Protein AF-A0A1W2FIR8-F1 (afdb_monomer)

pLDDT: mean 79.09, std 22.34, range [25.59, 97.31]

Sequence (179 aa):
MDSLQLAHFVASAILAHPAGTVRPMLPSLRAATESLPGALAGPLTETMSYLDKAEGEPPCCLHLTCYAAAGQARFDRLSELSGLRVTDHLAVILECSAAGYTREAVNLLVAHREALDLLWGTLNDLGSHYAHTVEAVQESLSGGGLVHEAPAPRLARFERPDHRVPGLGSVLAGVLRGR

Mean predicted aligned error: 9.12 Å

Organism: Kibdelosporangium aridum (NCBI:txid2030)

Solvent-accessible surface area (backbone atoms only — not comparable to full-atom values): 10491 Å² total; per-residue (Å²): 130,56,64,68,28,48,51,27,38,50,42,14,49,62,66,69,34,50,26,82,70,36,49,86,45,43,70,61,50,52,62,57,38,72,76,35,60,65,78,44,27,50,31,44,51,53,29,51,62,47,41,75,77,42,79,53,62,78,96,62,87,59,38,40,59,81,64,35,90,69,70,65,66,63,37,52,52,52,15,68,76,66,76,44,93,46,55,60,37,52,33,50,41,24,42,42,16,41,74,69,44,36,71,64,32,48,54,54,50,61,76,38,42,71,18,51,54,48,49,30,49,53,29,50,77,69,71,38,54,60,25,31,36,47,47,22,54,54,49,65,54,51,80,58,82,70,91,79,85,87,78,83,89,78,91,74,87,79,78,84,75,92,79,83,81,86,73,86,64,70,65,65,62,56,69,78,66,71,125

Structure (mmCIF, N/CA/C/O backbone):
data_AF-A0A1W2FIR8-F1
#
_entry.id   AF-A0A1W2FIR8-F1
#
loop_
_atom_site.group_PDB
_atom_site.id
_atom_site.type_symbol
_atom_site.label_atom_id
_atom_site.label_alt_id
_atom_site.label_comp_id
_atom_site.label_asym_id
_atom_site.label_entity_id
_atom_site.label_seq_id
_atom_site.pdbx_PDB_ins_code
_atom_site.Cartn_x
_atom_site.Cartn_y
_atom_site.Cartn_z
_atom_site.occupancy
_atom_site.B_iso_or_equiv
_atom_site.auth_seq_id
_atom_site.auth_comp_id
_atom_site.auth_asym_id
_atom_site.auth_atom_id
_atom_site.pdbx_PDB_model_num
ATOM 1 N N . MET A 1 1 ? -9.723 3.600 -15.037 1.00 73.81 1 MET A N 1
ATOM 2 C CA . MET A 1 1 ? -8.937 2.906 -14.007 1.00 73.81 1 MET A CA 1
ATOM 3 C C . MET A 1 1 ? -9.600 1.565 -13.771 1.00 73.81 1 MET A C 1
ATOM 5 O O . MET A 1 1 ? -10.811 1.559 -13.574 1.00 73.81 1 MET A O 1
ATOM 9 N N . ASP A 1 2 ? -8.868 0.463 -13.907 1.00 88.75 2 ASP A N 1
ATOM 10 C CA . ASP A 1 2 ? -9.394 -0.873 -13.594 1.00 88.75 2 ASP A CA 1
ATOM 11 C C . ASP A 1 2 ? -9.449 -1.120 -12.070 1.00 88.75 2 ASP A C 1
ATOM 13 O O . ASP A 1 2 ? -8.992 -0.289 -11.279 1.00 88.75 2 ASP A O 1
ATOM 17 N N . SER A 1 3 ? -10.038 -2.242 -11.640 1.00 90.81 3 SER A N 1
ATOM 18 C CA . SER A 1 3 ? -10.194 -2.563 -10.213 1.00 90.81 3 SER A CA 1
ATOM 19 C C . SER A 1 3 ? -8.856 -2.711 -9.479 1.00 90.81 3 SER A C 1
ATOM 21 O O . SER A 1 3 ? -8.758 -2.332 -8.315 1.00 90.81 3 SER A O 1
ATOM 23 N N . LEU A 1 4 ? -7.816 -3.225 -10.140 1.00 92.56 4 LEU A N 1
ATOM 24 C CA . LEU A 1 4 ? -6.500 -3.413 -9.527 1.00 92.56 4 LEU A CA 1
ATOM 25 C C . LEU A 1 4 ? -5.799 -2.066 -9.318 1.00 92.56 4 LEU A C 1
ATOM 27 O O . LEU A 1 4 ? -5.312 -1.769 -8.229 1.00 92.56 4 LEU A O 1
ATOM 31 N N . GLN A 1 5 ? -5.806 -1.217 -10.345 1.00 93.38 5 GLN A N 1
ATOM 32 C CA . GLN A 1 5 ? -5.313 0.155 -10.281 1.00 93.38 5 GLN A CA 1
ATOM 33 C C . GLN A 1 5 ? -6.039 0.963 -9.205 1.00 93.38 5 GLN A C 1
ATOM 35 O O . GLN A 1 5 ? -5.398 1.705 -8.464 1.00 93.38 5 GLN A O 1
ATOM 40 N N . LEU A 1 6 ? -7.359 0.794 -9.089 1.00 93.81 6 LEU A N 1
ATOM 41 C CA . LEU A 1 6 ? -8.152 1.471 -8.071 1.00 93.81 6 LEU A CA 1
ATOM 42 C C . LEU A 1 6 ? -7.810 0.987 -6.654 1.00 93.81 6 LEU A C 1
ATOM 44 O O . LEU A 1 6 ? -7.661 1.812 -5.754 1.00 93.81 6 LEU A O 1
ATOM 48 N N . ALA A 1 7 ? -7.628 -0.319 -6.452 1.00 95.88 7 ALA A N 1
ATOM 49 C CA . ALA A 1 7 ? -7.183 -0.853 -5.166 1.00 95.88 7 ALA A CA 1
ATOM 50 C C . ALA A 1 7 ? -5.801 -0.298 -4.776 1.00 95.88 7 ALA A C 1
ATOM 52 O O . ALA A 1 7 ? -5.615 0.162 -3.650 1.00 95.88 7 ALA A O 1
ATOM 53 N N . HIS A 1 8 ? -4.853 -0.254 -5.719 1.00 96.62 8 HIS A N 1
ATOM 54 C CA . HIS A 1 8 ? -3.526 0.323 -5.486 1.00 96.62 8 HIS A CA 1
ATOM 5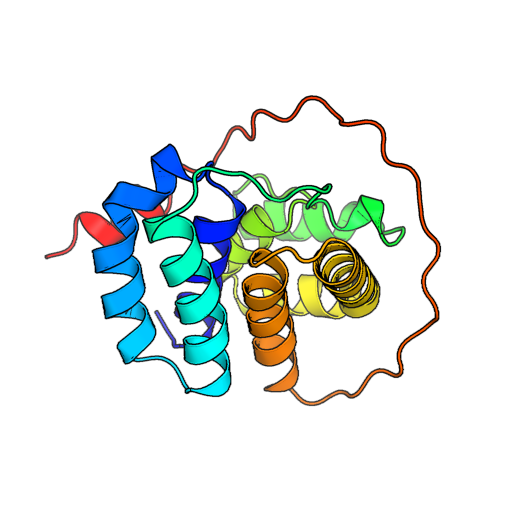5 C C . HIS A 1 8 ? -3.564 1.835 -5.243 1.00 96.62 8 HIS A C 1
ATOM 57 O O . HIS A 1 8 ? -2.814 2.328 -4.404 1.00 96.62 8 HIS A O 1
ATOM 63 N N . PHE A 1 9 ? -4.466 2.568 -5.899 1.00 95.38 9 PHE A N 1
ATOM 64 C CA . PHE A 1 9 ? -4.693 3.986 -5.619 1.00 95.38 9 PHE A CA 1
ATOM 65 C C . PHE A 1 9 ? -5.132 4.211 -4.167 1.00 95.38 9 PHE A C 1
ATOM 67 O O . PHE A 1 9 ? -4.530 5.016 -3.456 1.00 95.38 9 PHE A O 1
ATOM 74 N N . VAL A 1 10 ? -6.153 3.479 -3.709 1.00 95.44 10 VAL A N 1
ATOM 75 C CA . VAL A 1 10 ? -6.676 3.610 -2.340 1.00 95.44 10 VAL A CA 1
ATOM 76 C C . VAL A 1 10 ? -5.618 3.202 -1.313 1.00 95.44 10 VAL A C 1
ATOM 78 O O . VAL A 1 10 ? -5.381 3.938 -0.356 1.00 95.44 10 VAL A O 1
ATOM 81 N N . ALA A 1 11 ? -4.931 2.078 -1.535 1.00 96.69 11 ALA A N 1
ATOM 82 C CA . ALA A 1 11 ? -3.854 1.620 -0.661 1.00 96.69 11 ALA A CA 1
ATOM 83 C C . ALA A 1 11 ? -2.698 2.633 -0.588 1.00 96.69 11 ALA A C 1
ATOM 85 O O . ALA A 1 11 ? -2.207 2.930 0.500 1.00 96.69 11 ALA A O 1
ATOM 86 N N . SER A 1 12 ? -2.295 3.216 -1.723 1.00 95.19 12 SER A N 1
ATOM 87 C CA . SER A 1 12 ? -1.283 4.277 -1.761 1.00 95.19 12 SER A CA 1
ATOM 88 C C . SER A 1 12 ? -1.709 5.481 -0.919 1.00 95.19 12 SER A C 1
ATOM 90 O O . SER A 1 12 ? -0.946 5.912 -0.058 1.00 95.19 12 SER A O 1
ATOM 92 N N . ALA A 1 13 ? -2.945 5.965 -1.083 1.00 93.12 13 ALA A N 1
ATOM 93 C CA . ALA A 1 13 ? -3.459 7.104 -0.322 1.00 93.12 13 ALA A CA 1
ATOM 94 C C . ALA A 1 13 ? -3.473 6.847 1.197 1.00 93.12 13 ALA A C 1
ATOM 96 O O . ALA A 1 13 ? -3.127 7.735 1.973 1.00 93.12 13 ALA A O 1
ATOM 97 N N . ILE A 1 14 ? -3.828 5.634 1.626 1.00 93.50 14 ILE A N 1
ATOM 98 C CA . ILE A 1 14 ? -3.808 5.240 3.041 1.00 93.50 14 ILE A CA 1
ATOM 99 C C . ILE A 1 14 ? -2.375 5.211 3.598 1.00 93.50 14 ILE A C 1
ATOM 101 O O . ILE A 1 14 ? -2.141 5.670 4.714 1.00 93.50 14 ILE A O 1
ATOM 105 N N . LEU A 1 15 ? -1.419 4.667 2.840 1.00 92.56 15 LEU A N 1
ATOM 106 C CA . LEU A 1 15 ? -0.041 4.443 3.296 1.00 92.56 15 LEU A CA 1
ATOM 107 C C . LEU A 1 15 ? 0.863 5.677 3.182 1.00 92.56 15 LEU A C 1
ATOM 109 O O . LEU A 1 15 ? 1.864 5.772 3.887 1.00 92.56 15 LEU A O 1
ATOM 113 N N . ALA A 1 16 ? 0.560 6.591 2.263 1.00 85.00 16 ALA A N 1
ATOM 114 C CA . ALA A 1 16 ? 1.393 7.750 1.960 1.00 85.00 16 ALA A CA 1
ATOM 115 C C . ALA A 1 16 ? 1.177 8.942 2.894 1.00 85.00 16 ALA A C 1
ATOM 117 O O . ALA A 1 16 ? 2.014 9.847 2.953 1.00 85.00 16 ALA A O 1
ATOM 118 N N . HIS A 1 17 ? 0.024 8.992 3.554 1.00 68.56 17 HIS A N 1
ATOM 119 C CA . HIS A 1 17 ? -0.438 10.187 4.231 1.00 68.56 17 HIS A CA 1
ATOM 120 C C . HIS A 1 17 ? -0.573 9.951 5.736 1.00 68.56 17 HIS A C 1
ATOM 122 O O . HIS A 1 17 ? -1.180 8.957 6.143 1.00 68.56 17 HIS A O 1
ATOM 128 N N . PRO A 1 18 ? -0.105 10.895 6.575 1.00 65.38 18 PRO A N 1
ATOM 129 C CA . PRO A 1 18 ? -0.557 10.943 7.956 1.00 65.38 18 PRO A CA 1
ATOM 130 C C . PRO A 1 18 ? -2.083 10.982 7.997 1.00 65.38 18 PRO A C 1
ATOM 132 O O . PRO A 1 18 ? -2.704 11.619 7.136 1.00 65.38 18 PRO A O 1
ATOM 135 N N . ALA A 1 19 ? -2.685 10.358 9.014 1.00 61.62 19 ALA A N 1
ATOM 136 C CA . ALA A 1 19 ? -4.141 10.277 9.159 1.00 61.62 19 ALA A CA 1
ATOM 137 C C . ALA A 1 19 ? -4.854 11.625 8.930 1.00 61.62 19 ALA A C 1
ATOM 139 O O . ALA A 1 19 ? -5.810 11.689 8.159 1.00 61.62 19 ALA A O 1
ATOM 140 N N . GLY A 1 20 ? -4.332 12.729 9.473 1.00 61.69 20 GLY A N 1
ATOM 141 C CA . GLY A 1 20 ? -4.918 14.060 9.294 1.00 61.69 20 GLY A CA 1
ATOM 142 C C . GLY A 1 20 ? -4.981 14.559 7.841 1.00 61.69 20 GLY A C 1
ATOM 143 O O . GLY A 1 20 ? -5.831 15.384 7.516 1.00 61.69 20 GLY A O 1
ATOM 144 N N . THR A 1 21 ? -4.122 14.055 6.948 1.00 79.12 21 THR A N 1
ATOM 145 C CA . THR A 1 21 ? -4.139 14.401 5.513 1.00 79.12 21 THR A CA 1
ATOM 146 C C . THR A 1 21 ? -5.100 13.516 4.722 1.00 79.12 21 THR A C 1
ATOM 148 O O . THR A 1 21 ? -5.778 14.009 3.823 1.00 79.12 21 THR A O 1
ATOM 151 N N . VAL A 1 22 ? -5.203 12.226 5.060 1.00 84.31 22 VAL A N 1
ATOM 152 C CA . VAL A 1 22 ? -6.103 11.296 4.355 1.00 84.31 22 VAL A CA 1
ATOM 153 C C . VAL A 1 22 ? -7.551 11.403 4.839 1.00 84.31 22 VAL A C 1
ATOM 155 O O . VAL A 1 22 ? -8.471 11.142 4.067 1.00 84.31 22 VAL A O 1
ATOM 158 N N . ARG A 1 23 ? -7.785 11.836 6.087 1.00 87.06 23 ARG A N 1
ATOM 159 C CA . ARG A 1 23 ? -9.116 11.887 6.714 1.00 87.06 23 ARG A CA 1
ATOM 160 C C . ARG A 1 23 ? -10.168 12.653 5.891 1.00 87.06 23 ARG A C 1
ATOM 162 O O . ARG A 1 23 ? -11.247 12.102 5.682 1.00 87.06 23 ARG A O 1
ATOM 169 N N . PRO A 1 24 ? -9.887 13.847 5.330 1.00 89.62 24 PRO A N 1
ATOM 170 C CA . PRO A 1 24 ? -10.835 14.539 4.450 1.00 89.62 24 PRO A CA 1
ATOM 171 C C . PRO A 1 24 ? -11.180 13.766 3.166 1.00 89.62 24 PRO A C 1
ATOM 173 O O . PRO A 1 24 ? -12.227 14.003 2.568 1.00 89.62 24 PRO A O 1
ATOM 176 N N . MET A 1 25 ? -10.307 12.856 2.725 1.00 90.44 25 MET A N 1
ATOM 177 C CA . MET A 1 25 ? -10.486 12.058 1.510 1.00 90.44 25 MET A CA 1
ATOM 178 C C . MET A 1 25 ? -11.241 10.745 1.758 1.00 90.44 25 MET A C 1
ATOM 180 O O . MET A 1 25 ? -11.713 10.144 0.792 1.00 90.44 25 MET A O 1
ATOM 184 N N . LEU A 1 26 ? -11.387 10.300 3.013 1.00 92.44 26 LEU A N 1
ATOM 185 C CA . LEU A 1 26 ? -11.979 8.999 3.356 1.00 92.44 26 LEU A CA 1
ATOM 186 C C . LEU A 1 26 ? -13.370 8.757 2.747 1.00 92.44 26 LEU A C 1
ATOM 188 O O . LEU A 1 26 ? -13.575 7.657 2.234 1.00 92.44 26 LEU A O 1
ATOM 192 N N . PRO A 1 27 ? -14.310 9.727 2.700 1.00 94.19 27 PRO A N 1
ATOM 193 C CA . PRO A 1 27 ? -15.601 9.502 2.047 1.00 94.19 27 PRO A CA 1
ATOM 194 C C . PRO A 1 27 ? -15.460 9.155 0.559 1.00 94.19 27 PRO A C 1
ATOM 196 O O . PRO A 1 27 ? -16.114 8.236 0.068 1.00 94.19 27 PRO A O 1
ATOM 199 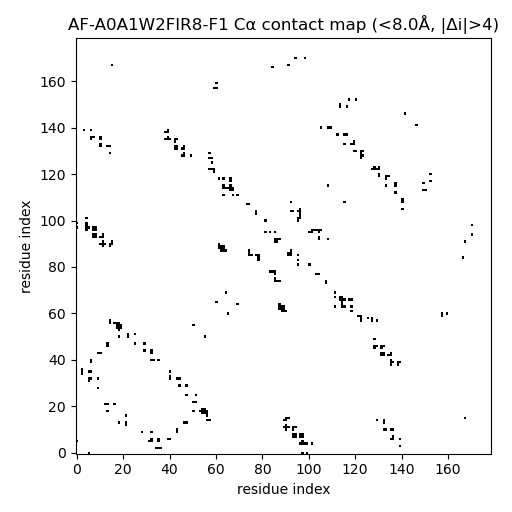N N . SER A 1 28 ? -14.567 9.850 -0.152 1.00 93.38 28 SER A N 1
ATOM 200 C CA . SER A 1 28 ? -14.298 9.607 -1.573 1.00 93.38 28 SER A CA 1
ATOM 201 C C . SER A 1 28 ? -13.601 8.267 -1.800 1.00 93.38 28 SER A C 1
ATOM 203 O O . SER A 1 28 ? -13.941 7.553 -2.740 1.00 93.38 28 SER A O 1
ATOM 205 N N . LEU A 1 29 ? -12.646 7.911 -0.936 1.00 93.69 29 LEU A N 1
ATOM 206 C CA . LEU A 1 29 ? -11.952 6.623 -1.002 1.00 93.69 29 LEU A CA 1
ATOM 207 C C . LEU A 1 29 ? -12.922 5.462 -0.743 1.00 93.69 29 LEU A C 1
ATOM 209 O O . LEU A 1 29 ? -12.921 4.496 -1.504 1.00 93.69 29 LEU A O 1
ATOM 213 N N . ARG A 1 30 ? -13.813 5.592 0.248 1.00 94.62 30 ARG A N 1
ATOM 214 C CA . ARG A 1 30 ? -14.839 4.589 0.566 1.00 94.62 30 ARG A CA 1
ATOM 215 C C . ARG A 1 30 ? -15.799 4.377 -0.606 1.00 94.62 30 ARG A C 1
ATOM 217 O O . ARG A 1 30 ? -15.977 3.241 -1.038 1.00 94.62 30 ARG A O 1
ATOM 224 N N . ALA A 1 31 ? -16.318 5.458 -1.188 1.00 93.31 31 ALA A N 1
ATOM 225 C CA . ALA A 1 31 ? -17.162 5.377 -2.380 1.00 93.31 31 ALA A CA 1
ATOM 226 C C . ALA A 1 31 ? -16.445 4.691 -3.556 1.00 93.31 31 ALA A C 1
ATOM 228 O O . ALA A 1 31 ? -17.048 3.923 -4.300 1.00 93.31 31 ALA A O 1
ATOM 229 N N . ALA A 1 32 ? -15.140 4.922 -3.721 1.00 90.00 32 ALA A N 1
ATOM 230 C CA . ALA A 1 32 ? -14.374 4.251 -4.763 1.00 90.00 32 ALA A CA 1
ATOM 231 C C . ALA A 1 32 ? -14.248 2.735 -4.497 1.00 90.00 32 ALA A C 1
ATOM 233 O O . ALA A 1 32 ? -14.413 1.929 -5.418 1.00 90.00 32 ALA A O 1
ATOM 234 N N . THR A 1 33 ? -14.038 2.328 -3.238 1.00 93.56 33 THR A N 1
ATOM 235 C CA . THR A 1 33 ? -13.930 0.907 -2.863 1.00 93.56 33 THR A CA 1
ATOM 236 C C . THR A 1 33 ? -15.218 0.098 -3.039 1.00 93.56 33 THR A C 1
ATOM 238 O O . THR A 1 33 ? -15.129 -1.117 -3.177 1.00 93.56 33 THR A O 1
ATOM 241 N N . GLU A 1 34 ? -16.394 0.730 -3.127 1.00 93.12 34 GLU A N 1
ATOM 242 C CA . GLU A 1 34 ? -17.675 0.034 -3.373 1.00 93.12 34 GLU A CA 1
ATOM 243 C C . GLU A 1 34 ? -17.701 -0.728 -4.709 1.00 93.12 34 GLU A C 1
ATOM 245 O O . GLU A 1 34 ? -18.457 -1.682 -4.875 1.00 93.12 34 GLU A O 1
ATOM 250 N N . SER A 1 35 ? -16.858 -0.320 -5.662 1.00 87.88 35 SER A N 1
ATOM 251 C CA . SER A 1 35 ? -16.721 -0.969 -6.970 1.00 87.88 35 SER A CA 1
ATOM 252 C C . SER A 1 35 ? -15.678 -2.096 -7.010 1.00 87.88 35 SER A C 1
ATOM 254 O O . SER A 1 35 ? -15.516 -2.748 -8.046 1.00 87.88 35 SER A O 1
ATOM 256 N N . LEU A 1 36 ? -14.944 -2.322 -5.914 1.00 92.44 36 LEU A N 1
ATOM 257 C CA . LEU A 1 36 ? -13.891 -3.333 -5.839 1.00 92.44 36 LEU A CA 1
ATOM 258 C C . LEU A 1 36 ? -14.447 -4.712 -5.445 1.00 92.44 36 LEU A C 1
ATOM 260 O O . LEU A 1 36 ? -15.430 -4.803 -4.707 1.00 92.44 36 LEU A O 1
ATOM 264 N N . PRO A 1 37 ? -13.789 -5.809 -5.864 1.00 93.31 37 PRO A N 1
ATOM 265 C CA . PRO A 1 37 ? -14.050 -7.135 -5.313 1.00 93.31 37 PRO A CA 1
ATOM 266 C C . PRO A 1 37 ? -13.927 -7.142 -3.785 1.00 93.31 37 PRO A C 1
ATOM 268 O O . PRO A 1 37 ? -13.016 -6.521 -3.238 1.00 93.31 37 PRO A O 1
ATOM 271 N N . GLY A 1 38 ? -14.789 -7.899 -3.098 1.00 90.94 38 GLY A N 1
ATOM 272 C CA . GLY A 1 38 ? -14.847 -7.925 -1.629 1.00 90.94 38 GLY A CA 1
ATOM 273 C C . GLY A 1 38 ? -13.517 -8.269 -0.947 1.00 90.94 38 GLY A C 1
ATOM 274 O O . GLY A 1 38 ? -13.208 -7.695 0.092 1.00 90.94 38 GLY A O 1
ATOM 275 N N . ALA A 1 39 ? -12.702 -9.125 -1.572 1.00 92.31 39 ALA A N 1
ATOM 276 C CA . ALA A 1 39 ? -11.370 -9.495 -1.085 1.00 92.31 39 ALA A CA 1
ATOM 277 C C . ALA A 1 39 ? -10.388 -8.305 -1.032 1.00 92.31 39 ALA A C 1
ATOM 279 O O . ALA A 1 39 ? -9.505 -8.271 -0.185 1.00 92.31 39 ALA A O 1
ATOM 280 N N . LEU A 1 40 ? -10.576 -7.299 -1.894 1.00 94.31 40 LEU A N 1
ATOM 281 C CA . LEU A 1 40 ? -9.797 -6.056 -1.883 1.00 94.31 40 LEU A CA 1
ATOM 282 C C . LEU A 1 40 ? -10.509 -4.960 -1.080 1.00 94.31 40 LEU A C 1
ATOM 284 O O . LEU A 1 40 ? -9.877 -4.225 -0.327 1.00 94.31 40 LEU A O 1
ATOM 288 N N . ALA A 1 41 ? -11.832 -4.847 -1.231 1.00 94.19 41 ALA A N 1
ATOM 289 C CA . ALA A 1 41 ? -12.631 -3.798 -0.604 1.00 94.19 41 ALA A CA 1
ATOM 290 C C . ALA A 1 41 ? -12.672 -3.916 0.927 1.00 94.19 41 ALA A C 1
ATOM 292 O O . ALA A 1 41 ? -12.581 -2.900 1.617 1.00 94.19 41 ALA A O 1
ATOM 293 N N . GLY A 1 42 ? -12.809 -5.138 1.455 1.00 94.88 42 GLY A N 1
ATOM 294 C CA . GLY A 1 42 ? -12.960 -5.402 2.887 1.00 94.88 42 GLY A CA 1
ATOM 295 C C . GLY A 1 42 ? -11.785 -4.870 3.711 1.00 94.88 42 GLY A C 1
ATOM 296 O O . GLY A 1 42 ? -11.991 -3.954 4.509 1.00 94.88 42 GLY A O 1
ATOM 297 N N . PRO A 1 43 ? -10.550 -5.348 3.474 1.00 96.31 43 PRO A N 1
ATOM 298 C CA . PRO A 1 43 ? -9.393 -4.910 4.251 1.00 96.31 43 PRO A CA 1
ATOM 299 C C . PRO A 1 43 ? -9.122 -3.397 4.134 1.00 96.31 43 PRO A C 1
ATOM 301 O O . PRO A 1 43 ? -8.833 -2.733 5.130 1.00 96.31 43 PRO A O 1
ATOM 304 N N . LEU A 1 44 ? -9.307 -2.802 2.947 1.00 95.94 44 LEU A N 1
ATOM 305 C CA . LEU A 1 44 ? -9.175 -1.347 2.767 1.00 95.94 44 LEU A CA 1
ATOM 306 C C . LEU A 1 44 ? -10.215 -0.566 3.588 1.00 95.94 44 LEU A C 1
ATOM 308 O O . LEU A 1 44 ? -9.900 0.462 4.192 1.00 95.94 44 LEU A O 1
ATOM 312 N N . THR A 1 45 ? -11.454 -1.060 3.636 1.00 96.19 45 THR A N 1
ATOM 313 C CA . THR A 1 45 ? -12.549 -0.448 4.404 1.00 96.19 45 THR A CA 1
ATOM 314 C C . THR A 1 45 ? -12.301 -0.512 5.909 1.00 96.19 45 THR A C 1
ATOM 316 O O . THR A 1 45 ? -12.628 0.447 6.617 1.00 96.19 45 THR A O 1
ATOM 319 N N . GLU A 1 46 ? -11.686 -1.587 6.402 1.00 95.25 46 GLU A N 1
ATOM 320 C CA . GLU A 1 46 ? -11.297 -1.715 7.809 1.00 95.25 46 GLU A CA 1
ATOM 321 C C . GLU A 1 46 ? -10.260 -0.658 8.203 1.00 95.25 46 GLU A C 1
ATOM 323 O O . GLU A 1 46 ? -10.474 0.089 9.165 1.00 95.25 46 GLU A O 1
ATOM 328 N N . THR A 1 47 ? -9.187 -0.485 7.417 1.00 94.75 47 THR A N 1
ATOM 329 C CA . THR A 1 47 ? -8.195 0.565 7.705 1.00 94.75 47 THR A CA 1
ATOM 330 C C . THR A 1 47 ? -8.824 1.962 7.671 1.00 94.75 47 THR A C 1
ATOM 332 O O . THR A 1 47 ? -8.582 2.766 8.572 1.00 94.75 47 THR A O 1
ATOM 335 N N . MET A 1 48 ? -9.682 2.264 6.690 1.00 94.38 48 MET A N 1
ATOM 336 C CA . MET A 1 48 ? -10.373 3.562 6.624 1.00 94.38 48 MET A CA 1
ATOM 337 C C . MET A 1 48 ? -11.284 3.809 7.836 1.00 94.38 48 MET A C 1
ATOM 339 O O . MET A 1 48 ? -11.331 4.919 8.361 1.00 94.38 48 MET A O 1
ATOM 343 N N . SER A 1 49 ? -11.967 2.773 8.327 1.00 93.94 49 SER A N 1
ATOM 344 C CA . SER A 1 49 ? -12.845 2.869 9.502 1.00 93.94 49 SER A CA 1
ATOM 345 C C . SER A 1 49 ? -12.069 3.082 10.808 1.00 93.94 49 SER A C 1
ATOM 347 O O . SER A 1 49 ? -12.589 3.695 11.745 1.00 93.94 49 SER A O 1
ATOM 349 N N . TYR A 1 50 ? -10.817 2.623 10.870 1.00 91.75 50 TYR A N 1
ATOM 350 C CA . TYR A 1 50 ? -9.879 2.989 11.931 1.00 91.75 50 TYR A CA 1
ATOM 351 C C . TYR A 1 50 ? -9.443 4.458 11.825 1.00 91.75 50 TYR A C 1
ATOM 353 O O . TYR A 1 50 ? -9.505 5.187 12.817 1.00 91.75 50 TYR A O 1
ATOM 361 N N . LEU A 1 51 ? -9.076 4.921 10.625 1.00 90.75 51 LEU A N 1
ATOM 362 C CA . LEU A 1 51 ? -8.624 6.299 10.377 1.00 90.75 51 LEU A CA 1
ATOM 363 C C . LEU A 1 51 ? -9.708 7.360 10.620 1.00 90.75 51 LEU A C 1
ATOM 365 O O . LEU A 1 51 ? -9.387 8.501 10.956 1.00 90.75 51 LEU A O 1
ATOM 369 N N . ASP A 1 52 ? -10.990 6.996 10.536 1.00 89.69 52 ASP A N 1
ATOM 370 C CA . ASP A 1 52 ? -12.102 7.863 10.957 1.00 89.69 52 ASP A CA 1
ATOM 371 C C . ASP A 1 52 ? -12.035 8.218 12.455 1.00 89.69 52 ASP A C 1
ATOM 373 O O . ASP A 1 52 ? -12.479 9.288 12.870 1.00 89.69 52 ASP A O 1
ATOM 377 N N . LYS A 1 53 ? -11.466 7.334 13.284 1.00 88.06 53 LYS A N 1
ATOM 378 C CA . LYS A 1 53 ? -11.461 7.460 14.751 1.00 88.06 53 LYS A CA 1
ATOM 379 C C . LYS A 1 53 ? -10.097 7.854 15.295 1.00 88.06 53 LYS A C 1
ATOM 381 O O . LYS A 1 53 ? -10.011 8.644 16.231 1.00 88.06 53 LYS A O 1
ATOM 386 N N . ALA A 1 54 ? -9.038 7.320 14.703 1.00 81.94 54 ALA A N 1
ATOM 387 C CA . ALA A 1 54 ? -7.676 7.487 15.171 1.00 81.94 54 ALA A CA 1
ATOM 388 C C . ALA A 1 54 ? -6.878 8.409 14.249 1.00 81.94 54 ALA A C 1
ATOM 390 O O . ALA A 1 54 ? -7.017 8.374 13.029 1.00 81.94 54 ALA A O 1
ATOM 391 N N . GLU A 1 55 ? -6.027 9.222 14.862 1.00 75.31 55 GLU A N 1
ATOM 392 C CA . GLU A 1 55 ? -4.917 9.863 14.169 1.00 75.31 55 GLU A CA 1
ATOM 393 C C . GLU A 1 55 ? -3.700 8.945 14.294 1.00 75.31 55 GLU A C 1
ATOM 395 O O . GLU A 1 55 ? -3.474 8.344 15.347 1.00 75.31 55 GLU A O 1
ATOM 400 N N . GLY A 1 56 ? -2.914 8.812 13.234 1.00 76.75 56 GLY A N 1
ATOM 401 C CA . GLY A 1 56 ? -1.733 7.971 13.265 1.00 76.75 56 GLY A CA 1
ATOM 402 C C . GLY A 1 56 ? -1.064 7.826 11.914 1.00 76.75 56 GLY A C 1
ATOM 403 O O . GLY A 1 56 ? -1.598 8.205 10.873 1.00 76.75 56 GLY A O 1
ATOM 404 N N . GLU A 1 57 ? 0.130 7.270 11.978 1.00 83.81 57 GLU A N 1
ATOM 405 C CA . GLU A 1 57 ? 0.906 6.807 10.842 1.00 83.81 57 GLU A CA 1
ATOM 406 C C . GLU A 1 57 ? 1.219 5.323 11.074 1.00 83.81 57 GLU A C 1
ATOM 408 O O . GLU A 1 57 ? 1.139 4.842 12.216 1.00 83.81 57 GLU A O 1
ATOM 413 N N . PRO A 1 58 ? 1.574 4.577 10.020 1.00 85.19 58 PRO A N 1
ATOM 414 C CA . PRO A 1 58 ? 2.096 3.228 10.166 1.00 85.19 58 PRO A CA 1
ATOM 415 C C . PRO A 1 58 ? 3.253 3.202 11.185 1.00 85.19 58 PRO A C 1
ATOM 417 O O . PRO A 1 58 ? 4.165 4.026 11.105 1.00 85.19 58 PRO A O 1
ATOM 420 N N . PRO A 1 59 ? 3.254 2.274 12.159 1.00 85.88 59 PRO A N 1
ATOM 421 C CA . PRO A 1 59 ? 4.233 2.277 13.249 1.00 85.88 59 PRO A CA 1
ATOM 422 C C . PRO A 1 59 ? 5.640 1.817 12.826 1.00 85.88 59 PRO A C 1
ATOM 424 O O . PRO A 1 59 ? 6.560 1.847 13.645 1.00 85.88 59 PRO A O 1
ATOM 427 N N . CYS A 1 60 ? 5.824 1.383 11.577 1.00 84.12 60 CYS A N 1
ATOM 428 C CA . CYS A 1 60 ? 7.070 0.830 11.053 1.00 84.12 60 CYS A CA 1
ATOM 429 C C . CYS A 1 60 ? 7.422 1.395 9.668 1.00 84.12 60 CYS A C 1
ATOM 431 O O . CYS A 1 60 ? 6.602 2.014 8.993 1.00 84.12 60 CYS A O 1
ATOM 433 N N . CYS A 1 61 ? 8.668 1.158 9.246 1.00 88.44 61 CYS A N 1
ATOM 434 C CA . CYS A 1 61 ? 9.176 1.508 7.920 1.00 88.44 61 CYS A CA 1
ATOM 435 C C . CYS A 1 61 ? 8.281 0.907 6.817 1.00 88.44 61 CYS A C 1
ATOM 437 O O . CYS A 1 61 ? 7.935 -0.270 6.898 1.00 88.44 61 CYS A O 1
ATOM 439 N N . LEU A 1 62 ? 7.946 1.679 5.778 1.00 91.88 62 LEU A N 1
ATOM 440 C CA . LEU A 1 62 ? 7.220 1.198 4.588 1.00 91.88 62 LEU A CA 1
ATOM 441 C C . LEU A 1 62 ? 8.121 1.006 3.355 1.00 91.88 62 LEU A C 1
ATOM 443 O O . LEU A 1 62 ? 7.632 0.826 2.238 1.00 91.88 62 LEU A O 1
ATOM 447 N N . HIS A 1 63 ? 9.437 1.060 3.543 1.00 90.19 63 HIS A N 1
ATOM 448 C CA . HIS A 1 63 ? 10.406 0.763 2.497 1.00 90.19 63 HIS A CA 1
ATOM 449 C C . HIS A 1 63 ? 10.613 -0.745 2.401 1.00 90.19 63 HIS A C 1
ATOM 451 O O . HIS A 1 63 ? 10.932 -1.393 3.396 1.00 90.19 63 HIS A O 1
ATOM 457 N N . LEU A 1 64 ? 10.454 -1.323 1.213 1.00 88.81 64 LEU A N 1
ATOM 458 C CA . LEU A 1 64 ? 10.577 -2.772 1.034 1.00 88.81 64 LEU A CA 1
ATOM 459 C C . LEU A 1 64 ? 12.000 -3.269 1.342 1.00 88.81 64 LEU A C 1
ATOM 461 O O . LEU A 1 64 ? 12.158 -4.374 1.862 1.00 88.81 64 LEU A O 1
ATOM 465 N N . THR A 1 65 ? 13.027 -2.435 1.129 1.00 86.88 65 THR A N 1
ATOM 466 C CA . THR A 1 65 ? 14.418 -2.796 1.453 1.00 86.88 65 THR A CA 1
ATOM 467 C C . THR A 1 65 ? 14.706 -2.878 2.955 1.00 86.88 65 THR A C 1
ATOM 469 O O . THR A 1 65 ? 15.692 -3.504 3.340 1.00 86.88 65 THR A O 1
ATOM 472 N N . CYS A 1 66 ? 13.831 -2.328 3.813 1.00 84.62 66 CYS A N 1
ATOM 473 C CA . CYS A 1 66 ? 13.892 -2.549 5.261 1.00 84.62 66 CYS A CA 1
ATOM 474 C C . CYS A 1 66 ? 13.720 -4.046 5.595 1.00 84.62 66 CYS A C 1
ATOM 476 O O . CYS A 1 66 ? 14.356 -4.541 6.522 1.00 84.62 66 CYS A O 1
ATOM 478 N N . TYR A 1 67 ? 12.889 -4.774 4.840 1.00 82.06 67 TYR A N 1
ATOM 479 C CA . TYR A 1 67 ? 12.465 -6.138 5.179 1.00 82.06 67 TYR A CA 1
ATOM 480 C C . TYR A 1 67 ? 13.184 -7.221 4.378 1.00 82.06 67 TYR A C 1
ATOM 482 O O . TYR A 1 67 ? 13.447 -8.298 4.909 1.00 82.06 67 TYR A O 1
ATOM 490 N N . ALA A 1 68 ? 13.544 -6.945 3.125 1.00 83.56 68 ALA A N 1
ATOM 491 C CA . ALA A 1 68 ? 14.341 -7.858 2.318 1.00 83.56 68 ALA A CA 1
ATOM 492 C C . ALA A 1 68 ? 15.301 -7.079 1.422 1.00 83.56 68 ALA A C 1
ATOM 494 O O . ALA A 1 68 ? 14.928 -6.087 0.797 1.00 83.56 68 ALA A O 1
ATOM 495 N N . ALA A 1 69 ? 16.547 -7.545 1.333 1.00 74.56 69 ALA A N 1
ATOM 496 C CA . ALA A 1 69 ? 17.528 -6.927 0.457 1.00 74.56 69 ALA A CA 1
ATOM 497 C C . ALA A 1 69 ? 17.080 -7.051 -1.006 1.00 74.56 69 ALA A C 1
ATOM 499 O O . ALA A 1 69 ? 16.828 -8.148 -1.504 1.00 74.56 69 ALA A O 1
ATOM 500 N N . ALA A 1 70 ? 17.040 -5.924 -1.710 1.00 70.50 70 ALA A N 1
ATOM 501 C CA . ALA A 1 70 ? 16.744 -5.876 -3.130 1.00 70.50 70 ALA A CA 1
ATOM 502 C C . ALA A 1 70 ? 17.728 -4.970 -3.868 1.00 70.50 70 ALA A C 1
ATOM 504 O O . ALA A 1 70 ? 18.284 -4.028 -3.307 1.00 70.50 70 ALA A O 1
ATOM 505 N N . GLY A 1 71 ? 17.956 -5.269 -5.146 1.00 73.81 71 GLY A N 1
ATOM 506 C CA . GLY A 1 71 ? 18.797 -4.444 -6.008 1.00 73.81 71 GLY A CA 1
ATOM 507 C C . GLY A 1 71 ? 18.056 -3.201 -6.511 1.00 73.81 71 GLY A C 1
ATOM 508 O O . GLY A 1 71 ? 16.953 -3.317 -7.047 1.00 73.81 71 GLY A O 1
ATOM 509 N N . GLN A 1 72 ? 18.713 -2.041 -6.425 1.00 83.25 72 GLN A N 1
ATOM 510 C CA . GLN A 1 72 ? 18.200 -0.727 -6.844 1.00 83.25 72 GLN A CA 1
ATOM 511 C C . GLN A 1 72 ? 17.720 -0.682 -8.313 1.00 83.25 72 GLN A C 1
ATOM 513 O O . GLN A 1 72 ? 16.738 -0.015 -8.632 1.00 83.25 72 GLN A O 1
ATOM 518 N N . ALA A 1 73 ? 18.330 -1.484 -9.193 1.00 86.44 73 ALA A N 1
ATOM 519 C CA . ALA A 1 73 ? 18.078 -1.479 -10.637 1.00 86.44 73 ALA A CA 1
ATOM 520 C C . ALA A 1 73 ? 16.605 -1.682 -11.045 1.00 86.44 73 ALA A C 1
ATOM 522 O O . ALA A 1 73 ? 16.185 -1.207 -12.099 1.00 86.44 73 ALA A O 1
ATOM 523 N N . ARG A 1 74 ? 15.797 -2.396 -10.244 1.00 85.06 74 ARG A N 1
ATOM 524 C CA . ARG A 1 74 ? 14.369 -2.581 -10.562 1.00 85.06 74 ARG A CA 1
ATOM 525 C C . ARG A 1 74 ? 13.548 -1.309 -10.317 1.00 85.06 74 ARG A C 1
ATOM 527 O O . ARG A 1 74 ? 12.633 -1.040 -11.092 1.00 85.06 74 ARG A O 1
ATOM 534 N N . PHE A 1 75 ? 13.887 -0.534 -9.287 1.00 86.88 75 PHE A N 1
ATOM 535 C CA . PHE A 1 75 ? 13.258 0.758 -8.994 1.00 86.88 75 PHE A CA 1
ATOM 536 C C . PHE A 1 75 ? 13.681 1.818 -10.012 1.00 86.88 75 PHE A C 1
ATOM 538 O O . PHE A 1 75 ? 12.836 2.555 -10.520 1.00 86.88 75 PHE A O 1
ATOM 545 N N . ASP A 1 76 ? 14.963 1.829 -10.386 1.00 87.69 76 ASP A N 1
ATOM 546 C CA . ASP A 1 76 ? 15.488 2.732 -11.418 1.00 87.69 76 ASP A CA 1
ATOM 547 C C . ASP A 1 76 ? 14.784 2.487 -12.756 1.00 87.69 76 ASP A C 1
ATOM 549 O O . ASP A 1 76 ? 14.269 3.417 -13.371 1.00 87.69 76 ASP A O 1
ATOM 553 N N . ARG A 1 77 ? 14.634 1.217 -13.153 1.00 87.25 77 ARG A N 1
ATOM 554 C CA . ARG A 1 77 ? 13.910 0.853 -14.375 1.00 87.25 77 ARG A CA 1
ATOM 555 C C . ARG A 1 77 ? 12.456 1.329 -14.367 1.00 87.25 77 ARG A C 1
ATOM 557 O O . ARG A 1 77 ? 11.969 1.805 -15.388 1.00 87.25 77 ARG A O 1
ATOM 564 N N . LEU A 1 78 ? 11.740 1.187 -13.248 1.00 86.56 78 LEU A N 1
ATOM 565 C CA . LEU A 1 78 ? 10.366 1.691 -13.159 1.00 86.56 78 LEU A CA 1
ATOM 566 C C . LEU A 1 78 ? 10.332 3.226 -13.195 1.00 86.56 78 LEU A C 1
ATOM 568 O O . LEU A 1 78 ? 9.416 3.800 -13.784 1.00 86.56 78 LEU A O 1
ATOM 572 N N . SER A 1 79 ? 11.346 3.886 -12.633 1.00 86.31 79 SER A N 1
ATOM 573 C CA . SER A 1 79 ? 11.484 5.341 -12.711 1.00 86.31 79 SER A CA 1
ATOM 574 C C . SER A 1 79 ? 11.668 5.817 -14.149 1.00 86.31 79 SER A C 1
ATOM 576 O O . SER A 1 79 ? 10.970 6.722 -14.597 1.00 86.31 79 SER A O 1
ATOM 578 N N . GLU A 1 80 ? 12.550 5.162 -14.904 1.00 89.12 80 GLU A N 1
ATOM 579 C CA . GLU A 1 80 ? 12.790 5.461 -16.319 1.00 89.12 80 GLU A CA 1
ATOM 580 C C . GLU A 1 80 ? 11.528 5.281 -17.168 1.00 89.12 80 GLU A C 1
ATOM 582 O O . GLU A 1 80 ? 11.211 6.133 -17.995 1.00 89.12 80 GLU A O 1
ATOM 587 N N . LEU A 1 81 ? 10.787 4.191 -16.946 1.00 87.12 81 LEU A N 1
ATOM 588 C CA . LEU A 1 81 ? 9.567 3.897 -17.701 1.00 87.12 81 LEU A CA 1
ATOM 589 C C . LEU A 1 81 ? 8.423 4.852 -17.370 1.00 87.12 81 LEU A C 1
ATOM 591 O O . LEU A 1 81 ? 7.651 5.204 -18.259 1.00 87.12 81 LEU A O 1
ATOM 595 N N . SER A 1 82 ? 8.300 5.247 -16.102 1.00 80.69 82 SER A N 1
ATOM 596 C CA . SER A 1 82 ? 7.187 6.079 -15.648 1.00 80.69 82 SER A CA 1
ATOM 597 C C . SER A 1 82 ? 7.428 7.579 -15.774 1.00 80.69 82 SER A C 1
ATOM 599 O O . SER A 1 82 ? 6.473 8.358 -15.756 1.00 80.69 82 SER A O 1
ATOM 601 N N . GLY A 1 83 ? 8.694 7.994 -15.860 1.00 84.12 83 GLY A N 1
ATOM 602 C CA . GLY A 1 83 ? 9.098 9.389 -15.696 1.00 84.12 83 GLY A CA 1
ATOM 603 C C . GLY A 1 83 ? 8.927 9.908 -14.261 1.00 84.12 83 GLY A C 1
ATOM 604 O O . GLY A 1 83 ? 9.121 11.099 -14.019 1.00 84.12 83 GLY A O 1
ATOM 605 N N . LEU A 1 84 ? 8.561 9.040 -13.310 1.00 79.44 84 LEU A N 1
ATOM 606 C CA . LEU A 1 84 ? 8.404 9.356 -11.892 1.00 79.44 84 LEU A CA 1
ATOM 607 C C . LEU A 1 84 ? 9.645 8.905 -11.124 1.00 79.44 84 LEU A C 1
ATOM 609 O O . LEU A 1 84 ? 10.301 7.935 -11.486 1.00 79.44 84 LEU A O 1
ATOM 613 N N . ARG A 1 85 ? 9.963 9.573 -10.014 1.00 85.69 85 ARG A N 1
ATOM 614 C CA . ARG A 1 85 ? 11.012 9.090 -9.110 1.00 85.69 85 ARG A CA 1
ATOM 615 C C . ARG A 1 85 ? 10.451 7.969 -8.238 1.00 85.69 85 ARG A C 1
ATOM 617 O O . ARG A 1 85 ? 9.830 8.247 -7.213 1.00 85.69 85 ARG A O 1
ATOM 624 N N . VAL A 1 86 ? 10.692 6.724 -8.634 1.00 86.31 86 VAL A N 1
ATOM 625 C CA . VAL A 1 86 ? 10.260 5.545 -7.883 1.00 86.31 86 VAL A CA 1
ATOM 626 C C . VAL A 1 86 ? 11.293 5.194 -6.828 1.00 86.31 86 VAL A C 1
ATOM 628 O O . VAL A 1 86 ? 12.446 4.895 -7.129 1.00 86.31 86 VAL A O 1
ATOM 631 N N . THR A 1 87 ? 10.854 5.224 -5.575 1.00 89.50 87 THR A N 1
ATOM 632 C CA . THR A 1 87 ? 11.608 4.703 -4.437 1.00 89.50 87 THR A CA 1
ATOM 633 C C . THR A 1 87 ? 11.079 3.324 -4.058 1.00 89.50 87 THR A C 1
ATOM 635 O O . THR A 1 87 ? 10.051 2.864 -4.553 1.00 89.50 87 THR A O 1
ATOM 638 N N . ASP A 1 88 ? 11.767 2.666 -3.139 1.00 88.75 88 ASP A N 1
ATOM 639 C CA . ASP A 1 88 ? 11.332 1.409 -2.539 1.00 88.75 88 ASP A CA 1
ATOM 640 C C . ASP A 1 88 ? 10.223 1.574 -1.484 1.00 88.75 88 ASP A C 1
ATOM 642 O O . ASP A 1 88 ? 9.836 0.599 -0.838 1.00 88.75 88 ASP A O 1
ATOM 646 N N . HIS A 1 89 ? 9.693 2.787 -1.308 1.00 92.62 89 HIS A N 1
ATOM 647 C CA . HIS A 1 89 ? 8.546 3.043 -0.448 1.00 92.62 89 HIS A CA 1
ATOM 648 C C . HIS A 1 89 ? 7.274 2.469 -1.084 1.00 92.62 89 HIS A C 1
ATOM 650 O O . HIS A 1 89 ? 6.885 2.873 -2.184 1.00 92.62 89 HIS A O 1
ATOM 656 N N . LEU A 1 90 ? 6.571 1.583 -0.371 1.00 95.25 90 LEU A N 1
ATOM 657 C CA . LEU A 1 90 ? 5.421 0.841 -0.900 1.00 95.25 90 LEU A CA 1
ATOM 658 C C . LEU A 1 90 ? 4.361 1.750 -1.548 1.00 95.25 90 LEU A C 1
ATOM 660 O O . LEU A 1 90 ? 3.923 1.493 -2.668 1.00 95.25 90 LEU A O 1
ATOM 664 N N . ALA A 1 91 ? 4.001 2.857 -0.893 1.00 94.50 91 ALA A N 1
ATOM 665 C CA . ALA A 1 91 ? 3.004 3.789 -1.426 1.00 94.50 91 ALA A CA 1
ATOM 666 C C . ALA A 1 91 ? 3.372 4.389 -2.802 1.00 94.50 91 ALA A C 1
ATOM 668 O O . ALA A 1 91 ? 2.480 4.603 -3.621 1.00 94.50 91 ALA A O 1
ATOM 669 N N . VAL A 1 92 ? 4.665 4.600 -3.086 1.00 92.75 92 VAL A N 1
ATOM 670 C CA . VAL A 1 92 ? 5.148 5.159 -4.365 1.00 92.75 92 VAL A CA 1
ATOM 671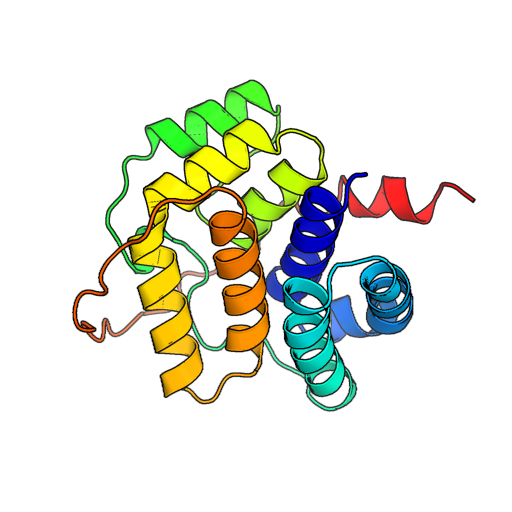 C C . VAL A 1 92 ? 5.005 4.137 -5.494 1.00 92.75 92 VAL A C 1
ATOM 673 O O . VAL A 1 92 ? 4.587 4.471 -6.602 1.00 92.75 92 VAL A O 1
ATOM 676 N N . ILE A 1 93 ? 5.297 2.867 -5.211 1.00 94.81 93 ILE A N 1
ATOM 677 C CA . ILE A 1 93 ? 5.134 1.770 -6.174 1.00 94.81 93 ILE A CA 1
ATOM 678 C C . ILE A 1 93 ? 3.647 1.591 -6.522 1.00 94.81 93 ILE A C 1
ATOM 680 O O . ILE A 1 93 ? 3.286 1.435 -7.691 1.00 94.81 93 ILE A O 1
ATOM 684 N N . LEU A 1 94 ? 2.775 1.665 -5.513 1.00 95.94 94 LEU A N 1
ATOM 685 C CA . LEU A 1 94 ? 1.323 1.593 -5.686 1.00 95.94 94 LEU A CA 1
ATOM 686 C C . LEU A 1 94 ? 0.773 2.792 -6.475 1.00 95.94 94 LEU A C 1
ATOM 688 O O . LEU A 1 94 ? -0.086 2.608 -7.337 1.00 95.94 94 LEU A O 1
ATOM 692 N N . GLU A 1 95 ? 1.309 3.996 -6.255 1.00 92.31 95 GLU A N 1
ATOM 693 C CA . GLU A 1 95 ? 0.966 5.184 -7.049 1.00 92.31 95 GLU A CA 1
ATOM 694 C C . GLU A 1 95 ? 1.342 4.989 -8.527 1.00 92.31 95 GLU A C 1
ATOM 696 O O . GLU A 1 95 ? 0.531 5.271 -9.408 1.00 92.31 95 GLU A O 1
ATOM 701 N N . CYS A 1 96 ? 2.516 4.413 -8.819 1.00 90.50 96 CYS A N 1
ATOM 702 C CA . CYS A 1 96 ? 2.912 4.079 -10.193 1.00 90.50 96 CYS A CA 1
ATOM 703 C C . CYS A 1 96 ? 1.941 3.088 -10.842 1.00 90.50 96 CYS A C 1
ATOM 705 O O . CYS A 1 96 ? 1.565 3.250 -12.005 1.00 90.50 96 CYS A O 1
ATOM 707 N N . SER A 1 97 ? 1.494 2.084 -10.082 1.00 93.81 97 SER A N 1
ATOM 708 C CA . SER A 1 97 ? 0.480 1.152 -10.565 1.00 93.81 97 SER A CA 1
ATOM 709 C C . SER A 1 97 ? -0.827 1.863 -10.905 1.00 93.81 97 SER A C 1
ATOM 711 O O . SER A 1 97 ? -1.403 1.582 -11.956 1.00 93.81 97 SER A O 1
ATOM 713 N N . ALA A 1 98 ? -1.302 2.747 -10.027 1.00 92.50 98 ALA A N 1
ATOM 714 C CA . ALA A 1 98 ? -2.525 3.520 -10.224 1.00 92.50 98 ALA A CA 1
ATOM 715 C C . ALA A 1 98 ? -2.417 4.497 -11.409 1.00 92.50 98 ALA A C 1
ATOM 717 O O . ALA A 1 98 ? -3.399 4.728 -12.112 1.00 92.50 98 ALA A O 1
ATOM 718 N N . ALA A 1 99 ? -1.216 5.019 -11.671 1.00 90.12 99 ALA A N 1
ATOM 719 C CA . ALA A 1 99 ? -0.915 5.918 -12.784 1.00 90.12 99 ALA A CA 1
ATOM 720 C C . ALA A 1 99 ? -0.863 5.226 -14.162 1.00 90.12 99 ALA A C 1
ATOM 722 O O 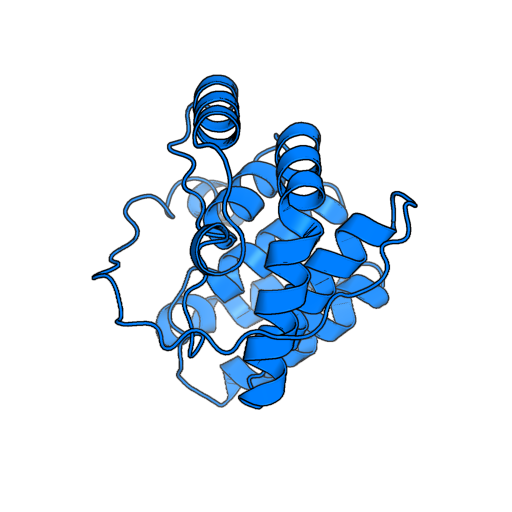. ALA A 1 99 ? -0.645 5.895 -15.170 1.00 90.12 99 ALA A O 1
ATOM 723 N N . GLY A 1 100 ? -1.064 3.904 -14.228 1.00 87.31 100 GLY A N 1
ATOM 724 C CA . GLY A 1 100 ? -1.114 3.147 -15.483 1.00 87.31 100 GLY A CA 1
ATOM 725 C C . GLY A 1 100 ? 0.091 2.242 -15.743 1.00 87.31 100 GLY A C 1
ATOM 726 O O . GLY A 1 100 ? 0.041 1.441 -16.672 1.00 87.31 100 GLY A O 1
ATOM 727 N N . TYR A 1 101 ? 1.124 2.273 -14.895 1.00 92.44 101 TYR A N 1
ATOM 728 C CA . TYR A 1 101 ? 2.289 1.372 -14.970 1.00 92.44 101 TYR A CA 1
ATOM 729 C C . TYR A 1 101 ? 2.054 0.079 -14.176 1.00 92.44 101 TYR A C 1
ATOM 731 O O . TYR A 1 101 ? 2.918 -0.415 -13.450 1.00 92.44 101 TYR A O 1
ATOM 739 N N . THR A 1 102 ? 0.827 -0.441 -14.254 1.00 92.31 102 THR A N 1
ATOM 740 C CA . THR A 1 102 ? 0.316 -1.526 -13.406 1.00 92.31 102 THR A CA 1
ATOM 741 C C . THR A 1 102 ? 1.122 -2.801 -13.566 1.00 92.31 102 THR A C 1
ATOM 743 O O . THR A 1 102 ? 1.477 -3.427 -12.575 1.00 92.31 102 THR A O 1
ATOM 746 N N . ARG A 1 103 ? 1.462 -3.179 -14.801 1.00 91.56 103 ARG A N 1
ATOM 747 C CA . ARG A 1 103 ? 2.209 -4.411 -15.070 1.00 91.56 103 ARG A CA 1
ATOM 748 C C . ARG A 1 103 ? 3.604 -4.359 -14.452 1.00 91.56 103 ARG A C 1
ATOM 750 O O . ARG A 1 103 ? 4.042 -5.320 -13.825 1.00 91.56 103 ARG A O 1
ATOM 757 N N . GLU A 1 104 ? 4.312 -3.256 -14.640 1.00 92.19 104 GLU A N 1
ATOM 758 C CA . GLU A 1 104 ? 5.673 -3.067 -14.154 1.00 92.19 104 GLU A CA 1
ATOM 759 C C . GLU A 1 104 ? 5.700 -2.952 -12.627 1.00 92.19 104 GLU A C 1
ATOM 761 O O . GLU A 1 104 ? 6.534 -3.592 -11.984 1.00 92.19 104 GLU A O 1
ATOM 766 N N . ALA A 1 105 ? 4.753 -2.212 -12.046 1.00 92.31 105 ALA A N 1
ATOM 767 C CA . ALA A 1 105 ? 4.595 -2.098 -10.601 1.00 92.31 105 ALA A CA 1
ATOM 768 C C . ALA A 1 105 ? 4.230 -3.445 -9.956 1.00 92.31 105 ALA A C 1
ATOM 770 O O . ALA A 1 105 ? 4.843 -3.827 -8.965 1.00 92.31 105 ALA A O 1
ATOM 771 N N . VAL A 1 106 ? 3.305 -4.217 -10.536 1.00 94.38 106 VAL A N 1
ATOM 772 C CA . VAL A 1 106 ? 2.952 -5.562 -10.045 1.00 94.38 106 VAL A CA 1
ATOM 773 C C . VAL A 1 106 ? 4.146 -6.508 -10.129 1.00 94.38 106 VAL A C 1
ATOM 775 O O . VAL A 1 106 ? 4.435 -7.196 -9.157 1.00 94.38 106 VAL A O 1
ATOM 778 N N . ASN A 1 107 ? 4.896 -6.511 -11.235 1.00 92.00 107 ASN A N 1
ATOM 779 C CA . ASN A 1 107 ? 6.114 -7.321 -11.339 1.00 92.00 107 ASN A CA 1
ATOM 780 C C . ASN A 1 107 ? 7.142 -6.951 -10.261 1.00 92.00 107 ASN A C 1
ATOM 782 O O . ASN A 1 107 ? 7.813 -7.829 -9.718 1.00 92.00 107 ASN A O 1
ATOM 786 N N . LEU A 1 108 ? 7.266 -5.658 -9.948 1.00 92.12 108 LEU A N 1
ATOM 787 C CA . LEU A 1 108 ? 8.127 -5.178 -8.875 1.00 92.12 108 LEU A CA 1
ATOM 788 C C . LEU A 1 108 ? 7.633 -5.662 -7.505 1.00 92.12 108 LEU A C 1
ATOM 790 O O . LEU A 1 108 ? 8.440 -6.180 -6.740 1.00 92.12 108 LEU A O 1
ATOM 794 N N . LEU A 1 109 ? 6.333 -5.559 -7.219 1.00 94.38 109 LEU A N 1
ATOM 795 C CA . LEU A 1 109 ? 5.724 -6.026 -5.968 1.00 94.38 109 LEU A CA 1
ATOM 796 C C . LEU A 1 109 ? 5.852 -7.546 -5.794 1.00 94.38 109 LEU A C 1
ATOM 798 O O . LEU A 1 109 ? 6.263 -8.001 -4.733 1.00 94.38 109 LEU A O 1
ATOM 802 N N . VAL A 1 110 ? 5.596 -8.332 -6.845 1.00 93.50 110 VAL A N 1
ATOM 803 C CA . VAL A 1 110 ? 5.788 -9.795 -6.842 1.00 93.50 110 VAL A CA 1
ATOM 804 C C . VAL A 1 110 ? 7.248 -10.154 -6.569 1.00 93.50 110 VAL A C 1
ATOM 806 O O . VAL A 1 110 ? 7.520 -11.044 -5.769 1.00 93.50 110 VAL A O 1
ATOM 809 N N .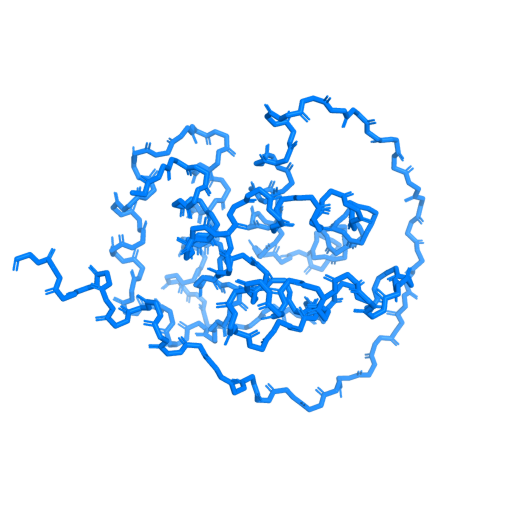 ALA A 1 111 ? 8.198 -9.432 -7.170 1.00 91.12 111 ALA A N 1
ATOM 810 C CA . ALA A 1 111 ? 9.624 -9.630 -6.905 1.00 91.12 111 ALA A CA 1
ATOM 811 C C . ALA A 1 111 ? 10.041 -9.273 -5.463 1.00 91.12 111 ALA A C 1
ATOM 813 O O . ALA A 1 111 ? 11.146 -9.626 -5.061 1.00 91.12 111 ALA A O 1
ATOM 814 N N . HIS A 1 112 ? 9.179 -8.587 -4.707 1.00 92.12 112 HIS A N 1
ATOM 815 C CA . HIS A 1 112 ? 9.369 -8.228 -3.301 1.00 92.12 112 HIS A CA 1
ATOM 816 C C . HIS A 1 112 ? 8.292 -8.853 -2.398 1.00 92.12 112 HIS A C 1
ATOM 818 O O . HIS A 1 112 ? 8.016 -8.325 -1.321 1.00 92.12 112 HIS A O 1
ATOM 824 N N . ARG A 1 113 ? 7.682 -9.976 -2.808 1.00 92.44 113 ARG A N 1
ATOM 825 C CA . ARG A 1 113 ? 6.627 -10.644 -2.028 1.00 92.44 113 ARG A CA 1
ATOM 826 C C . ARG A 1 113 ? 7.094 -10.997 -0.611 1.00 92.44 113 ARG A C 1
ATOM 828 O O . ARG A 1 113 ? 6.388 -10.685 0.336 1.00 92.44 113 ARG A O 1
ATOM 835 N N . GLU A 1 114 ? 8.323 -11.493 -0.455 1.00 91.56 114 GLU A N 1
ATOM 836 C CA . GLU A 1 114 ? 8.914 -11.760 0.868 1.00 91.56 114 GLU A CA 1
ATOM 837 C C . GLU A 1 114 ? 8.960 -10.507 1.765 1.00 91.56 114 GLU A C 1
ATOM 839 O O . GLU A 1 114 ? 8.674 -10.578 2.959 1.00 91.56 114 GLU A O 1
ATOM 844 N N . ALA A 1 115 ? 9.279 -9.335 1.199 1.00 93.06 115 ALA A N 1
ATOM 845 C CA . ALA A 1 115 ? 9.282 -8.078 1.947 1.00 93.06 115 ALA A CA 1
ATOM 846 C C . ALA A 1 115 ? 7.865 -7.655 2.366 1.00 93.06 115 ALA A C 1
ATOM 848 O O . ALA A 1 115 ? 7.689 -7.131 3.464 1.00 93.06 115 ALA A O 1
ATOM 849 N N . LEU A 1 116 ? 6.861 -7.887 1.509 1.00 95.19 116 LEU A N 1
ATOM 850 C CA . LEU A 1 116 ? 5.453 -7.624 1.822 1.00 95.19 116 LEU A CA 1
ATOM 851 C C . LEU A 1 116 ? 4.947 -8.542 2.940 1.00 95.19 116 LEU A C 1
ATOM 853 O O . LEU A 1 116 ? 4.287 -8.056 3.854 1.00 95.19 116 LEU A O 1
ATOM 857 N N . ASP A 1 117 ? 5.310 -9.826 2.907 1.00 95.00 117 ASP A N 1
ATOM 858 C CA . ASP A 1 117 ? 4.934 -10.803 3.934 1.00 95.00 117 ASP A CA 1
ATOM 859 C C . ASP A 1 117 ? 5.519 -10.423 5.305 1.00 95.00 117 ASP A C 1
ATOM 861 O O . ASP A 1 117 ? 4.814 -10.427 6.317 1.00 95.00 117 ASP A O 1
ATOM 865 N N . LEU A 1 118 ? 6.789 -10.005 5.339 1.00 95.00 118 LEU A N 1
ATOM 866 C CA . LEU A 1 118 ? 7.450 -9.529 6.558 1.00 95.00 118 LEU A CA 1
ATOM 867 C C . LEU A 1 118 ? 6.877 -8.199 7.067 1.00 95.00 118 LEU A C 1
ATOM 869 O O . LEU A 1 118 ? 6.708 -8.030 8.278 1.00 95.00 118 LEU A O 1
ATOM 873 N N . LEU A 1 119 ? 6.566 -7.260 6.169 1.00 94.94 119 LEU A N 1
ATOM 874 C CA . LEU A 1 119 ? 5.916 -5.997 6.524 1.00 94.94 119 LEU A CA 1
ATOM 875 C C . LEU A 1 119 ? 4.527 -6.245 7.124 1.00 94.94 119 LEU A C 1
ATOM 877 O O . LEU A 1 119 ? 4.211 -5.696 8.180 1.00 94.94 119 LEU A O 1
ATOM 881 N N . TRP A 1 120 ? 3.714 -7.084 6.477 1.00 96.56 120 TRP A N 1
ATOM 882 C CA . TRP A 1 120 ? 2.394 -7.468 6.974 1.00 96.56 120 TRP A CA 1
ATOM 883 C C . TRP A 1 120 ? 2.491 -8.117 8.358 1.00 96.56 120 TRP A C 1
ATOM 885 O O . TRP A 1 120 ? 1.814 -7.670 9.284 1.00 96.56 120 TRP A O 1
ATOM 895 N N . GLY A 1 121 ? 3.392 -9.092 8.531 1.00 95.94 121 GLY A N 1
ATOM 896 C CA . GLY A 1 121 ? 3.621 -9.748 9.820 1.00 95.94 121 GLY A CA 1
ATOM 897 C C . GLY A 1 121 ? 4.041 -8.760 10.909 1.00 95.94 121 GLY A C 1
ATOM 898 O O . GLY A 1 121 ? 3.478 -8.767 11.997 1.00 95.94 121 GLY A O 1
ATOM 899 N N . THR A 1 122 ? 4.945 -7.829 10.588 1.00 94.44 122 THR A N 1
ATOM 900 C CA . THR A 1 122 ? 5.382 -6.774 11.519 1.00 94.44 122 THR A CA 1
ATOM 901 C C . THR A 1 122 ? 4.221 -5.874 11.949 1.00 94.44 122 THR A C 1
ATOM 903 O O . THR A 1 122 ? 4.069 -5.576 13.131 1.00 94.44 122 THR A O 1
ATOM 906 N N . LEU A 1 123 ? 3.380 -5.436 11.008 1.00 94.38 123 LEU A N 1
ATOM 907 C CA . LEU A 1 123 ? 2.206 -4.616 11.316 1.00 94.38 123 LEU A CA 1
ATOM 908 C C . LEU A 1 123 ? 1.183 -5.384 12.160 1.00 94.38 123 LEU A C 1
ATOM 910 O O . LEU A 1 123 ? 0.613 -4.805 13.085 1.00 94.38 123 LEU A O 1
ATOM 914 N N . ASN A 1 124 ? 0.977 -6.667 11.864 1.00 95.06 124 ASN A N 1
ATOM 915 C CA . ASN A 1 124 ? 0.057 -7.531 12.592 1.00 95.06 124 ASN A CA 1
ATOM 916 C C . ASN A 1 124 ? 0.534 -7.796 14.030 1.00 95.06 124 ASN A C 1
ATOM 918 O O . ASN A 1 124 ? -0.248 -7.651 14.967 1.00 95.06 124 ASN A O 1
ATOM 922 N N . ASP A 1 125 ? 1.825 -8.077 14.224 1.00 94.94 125 ASP A N 1
ATOM 923 C CA . ASP A 1 125 ? 2.436 -8.253 15.550 1.00 94.94 125 ASP A CA 1
ATOM 924 C C . ASP A 1 125 ? 2.329 -6.981 16.407 1.00 94.94 125 ASP A C 1
ATOM 926 O O . ASP A 1 125 ? 2.181 -7.045 17.629 1.00 94.94 125 ASP A O 1
ATOM 930 N N . LEU A 1 126 ? 2.358 -5.809 15.766 1.00 92.56 126 LEU A N 1
ATOM 931 C CA . LEU A 1 126 ? 2.145 -4.509 16.407 1.00 92.56 126 LEU A CA 1
ATOM 932 C C . LEU A 1 126 ? 0.657 -4.159 16.607 1.00 92.56 126 LEU A C 1
ATOM 934 O O . LEU A 1 126 ? 0.358 -3.089 17.139 1.00 92.56 126 LEU A O 1
ATOM 938 N N . GLY A 1 127 ? -0.278 -5.011 16.173 1.00 91.94 127 GLY A N 1
ATOM 939 C CA . GLY A 1 127 ? -1.722 -4.756 16.240 1.00 91.94 127 GLY A CA 1
ATOM 940 C C . GLY A 1 127 ? -2.181 -3.573 15.377 1.00 91.94 127 GLY A C 1
ATOM 941 O O . GLY A 1 127 ? -3.161 -2.896 15.697 1.00 91.94 127 GLY A O 1
ATOM 942 N N . SER A 1 128 ? -1.447 -3.262 14.308 1.00 93.31 128 SER A N 1
ATOM 943 C CA . SER A 1 128 ? -1.706 -2.103 13.460 1.00 93.31 128 SER A CA 1
ATOM 944 C C . SER A 1 128 ? -2.794 -2.380 12.425 1.00 93.31 128 SER A C 1
ATOM 946 O O . SER A 1 128 ? -2.698 -3.317 11.639 1.00 93.31 128 SER A O 1
ATOM 948 N N . HIS A 1 129 ? -3.777 -1.482 12.319 1.00 94.69 129 HIS A N 1
ATOM 949 C CA . HIS A 1 129 ? -4.854 -1.589 11.324 1.00 94.69 129 HIS A CA 1
ATOM 950 C C . HIS A 1 129 ? -4.370 -1.331 9.887 1.00 94.69 129 HIS A C 1
ATOM 952 O O . HIS A 1 129 ? -5.090 -1.607 8.927 1.00 94.69 129 HIS A O 1
ATOM 958 N N . TYR A 1 130 ? -3.143 -0.825 9.721 1.00 94.94 130 TYR A N 1
ATOM 959 C CA . TYR A 1 130 ? -2.488 -0.731 8.417 1.00 94.94 130 TYR A CA 1
ATOM 960 C C . TYR A 1 130 ? -2.107 -2.109 7.852 1.00 94.94 130 TYR A C 1
ATOM 962 O O . TYR A 1 130 ? -1.907 -2.213 6.642 1.00 94.94 130 TYR A O 1
ATOM 970 N N . ALA A 1 131 ? -2.071 -3.168 8.678 1.00 96.38 131 ALA A N 1
ATOM 971 C CA . ALA A 1 131 ? -1.882 -4.542 8.208 1.00 96.38 131 ALA A CA 1
ATOM 972 C C . ALA A 1 131 ? -2.943 -4.930 7.164 1.00 96.38 131 ALA A C 1
ATOM 974 O O . ALA A 1 131 ? -2.595 -5.512 6.142 1.00 96.38 131 ALA A O 1
ATOM 975 N N . HIS A 1 132 ? -4.200 -4.508 7.346 1.00 97.31 132 HIS A N 1
ATOM 976 C CA . HIS A 1 132 ? -5.283 -4.769 6.390 1.00 97.31 132 HIS A CA 1
ATOM 977 C C . HIS A 1 132 ? -5.056 -4.106 5.025 1.00 97.31 132 HIS A C 1
ATOM 979 O O . HIS A 1 132 ? -5.405 -4.655 3.984 1.00 97.31 132 HIS A O 1
ATOM 985 N N . THR A 1 133 ? -4.417 -2.936 4.986 1.00 97.19 133 THR A N 1
ATOM 986 C CA . THR A 1 133 ? -4.066 -2.317 3.702 1.00 97.19 133 THR A CA 1
ATOM 987 C C . THR A 1 133 ? -2.976 -3.114 2.984 1.00 97.19 133 THR A C 1
ATOM 989 O O . THR A 1 133 ? -3.055 -3.290 1.770 1.00 97.19 133 THR A O 1
ATOM 992 N N . VAL A 1 134 ? -1.983 -3.640 3.712 1.00 96.94 134 VAL A N 1
ATOM 993 C CA . VAL A 1 134 ? -0.947 -4.511 3.124 1.00 96.94 134 VAL A CA 1
ATOM 994 C C . VAL A 1 134 ? -1.535 -5.858 2.693 1.00 96.94 134 VAL A C 1
ATOM 996 O O . VAL A 1 134 ? -1.184 -6.350 1.625 1.00 96.94 134 VAL A O 1
ATOM 999 N N . GLU A 1 135 ? -2.491 -6.397 3.448 1.00 96.81 135 GLU A N 1
ATOM 1000 C CA . GLU A 1 135 ? -3.254 -7.600 3.097 1.00 96.81 135 GLU A CA 1
ATOM 1001 C C . GLU A 1 135 ? -3.994 -7.428 1.761 1.00 96.81 135 GLU A C 1
ATOM 1003 O O . GLU A 1 135 ? -3.855 -8.263 0.871 1.00 96.81 135 GLU A O 1
ATOM 1008 N N . ALA A 1 136 ? -4.695 -6.304 1.557 1.00 96.69 136 ALA A N 1
ATOM 1009 C CA . ALA A 1 136 ? -5.329 -6.004 0.269 1.00 96.69 136 ALA A CA 1
ATOM 1010 C C . ALA A 1 136 ? -4.315 -5.928 -0.884 1.00 96.69 136 ALA A C 1
ATOM 1012 O O . ALA A 1 136 ? -4.624 -6.343 -2.002 1.00 96.69 136 ALA A O 1
ATOM 1013 N N . VAL A 1 137 ? -3.107 -5.410 -0.633 1.00 96.81 137 VAL A N 1
ATOM 1014 C CA . VAL A 1 137 ? -2.028 -5.400 -1.632 1.00 96.81 137 VAL A CA 1
ATOM 1015 C C . VAL A 1 137 ? -1.544 -6.820 -1.917 1.00 96.81 137 VAL A C 1
ATOM 1017 O O . VAL A 1 137 ? -1.383 -7.168 -3.075 1.00 96.81 137 VAL A O 1
ATOM 1020 N N . GLN A 1 138 ? -1.340 -7.674 -0.915 1.00 95.62 138 GLN A N 1
ATOM 1021 C CA . GLN A 1 138 ? -0.942 -9.069 -1.146 1.00 95.62 138 GLN A CA 1
ATOM 1022 C C . GLN A 1 138 ? -2.017 -9.850 -1.914 1.00 95.62 138 GLN A C 1
ATOM 1024 O O . GLN A 1 138 ? -1.690 -10.604 -2.833 1.00 95.62 138 GLN A O 1
ATOM 1029 N N . GLU A 1 139 ? -3.291 -9.635 -1.587 1.00 94.88 139 GLU A N 1
ATOM 1030 C CA . GLU A 1 139 ? -4.425 -10.264 -2.265 1.00 94.88 139 GLU A CA 1
ATOM 1031 C C . GLU A 1 139 ? -4.527 -9.831 -3.733 1.00 94.88 139 GLU A C 1
ATOM 1033 O O . GLU A 1 139 ? -4.765 -10.650 -4.623 1.00 94.88 139 GLU A O 1
ATOM 1038 N N . SER A 1 140 ? -4.236 -8.560 -4.019 1.00 93.75 140 SER A N 1
ATOM 1039 C CA . SER A 1 140 ? -4.200 -8.040 -5.389 1.00 93.75 140 SER A CA 1
ATOM 1040 C C . SER A 1 140 ? -3.154 -8.748 -6.267 1.00 93.75 140 SER A C 1
ATOM 1042 O O . SER A 1 140 ? -3.342 -8.875 -7.480 1.00 93.75 140 SER A O 1
ATOM 1044 N N . LEU A 1 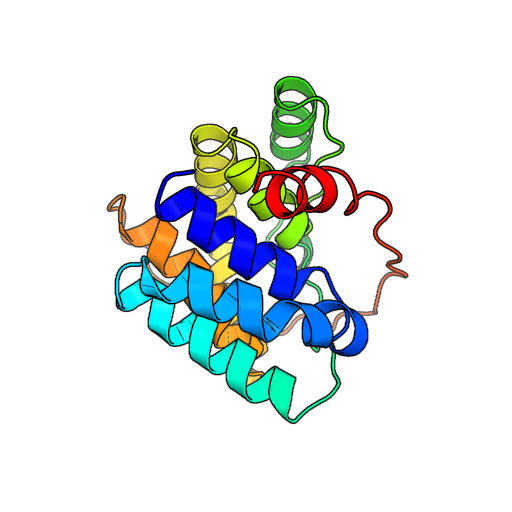141 ? -2.079 -9.264 -5.655 1.00 91.88 141 LEU A N 1
ATOM 1045 C CA . LEU A 1 141 ? -1.034 -10.045 -6.321 1.00 91.88 141 LEU A CA 1
ATOM 1046 C C . LEU A 1 141 ? -1.397 -11.531 -6.435 1.00 91.88 141 LEU A C 1
ATOM 1048 O O . LEU A 1 141 ? -0.875 -12.217 -7.311 1.00 91.88 141 LEU A O 1
ATOM 1052 N N . SER A 1 142 ? -2.260 -12.046 -5.557 1.00 79.88 142 SER A N 1
ATOM 1053 C CA . SER A 1 142 ? -2.713 -13.446 -5.557 1.00 79.88 142 SER A CA 1
ATOM 1054 C C . SER A 1 142 ? -3.728 -13.739 -6.670 1.00 79.88 142 SER A C 1
ATOM 1056 O O . SER A 1 142 ? -3.797 -14.867 -7.157 1.00 79.88 142 SER A O 1
ATOM 1058 N N . GLY A 1 143 ? -4.426 -12.710 -7.166 1.00 61.84 143 GLY A N 1
ATOM 1059 C CA . GLY A 1 143 ? -5.256 -12.776 -8.378 1.00 61.84 143 GLY A CA 1
ATOM 1060 C C . GLY A 1 143 ? -4.487 -13.100 -9.674 1.00 61.84 143 GLY A C 1
ATOM 1061 O O . GLY A 1 143 ? -5.107 -13.374 -10.701 1.00 61.84 143 GLY A O 1
ATOM 1062 N N . GLY A 1 144 ? -3.149 -13.114 -9.631 1.00 49.12 144 GLY A N 1
ATOM 1063 C CA . GLY A 1 144 ? -2.266 -13.699 -10.642 1.00 49.12 144 GLY A CA 1
ATOM 1064 C C . GLY A 1 144 ? -1.492 -14.864 -10.031 1.00 49.12 144 GLY A C 1
ATOM 1065 O O . GLY A 1 144 ? -0.388 -14.675 -9.534 1.00 49.12 144 GLY A O 1
ATOM 1066 N N . GLY A 1 145 ? -2.094 -16.055 -10.014 1.00 34.66 145 GLY A N 1
ATOM 1067 C CA . GLY A 1 145 ? -1.629 -17.184 -9.211 1.00 34.66 145 GLY A CA 1
ATOM 1068 C C . GLY A 1 145 ? -0.133 -17.485 -9.310 1.00 34.66 145 GLY A C 1
ATOM 1069 O O . GLY A 1 145 ? 0.322 -17.951 -10.345 1.00 34.66 145 GLY A O 1
ATOM 1070 N N . LEU A 1 146 ? 0.586 -17.303 -8.200 1.00 33.25 146 LEU A N 1
ATOM 1071 C CA . LEU A 1 146 ? 1.713 -18.125 -7.758 1.00 33.25 146 LEU A CA 1
ATOM 1072 C C 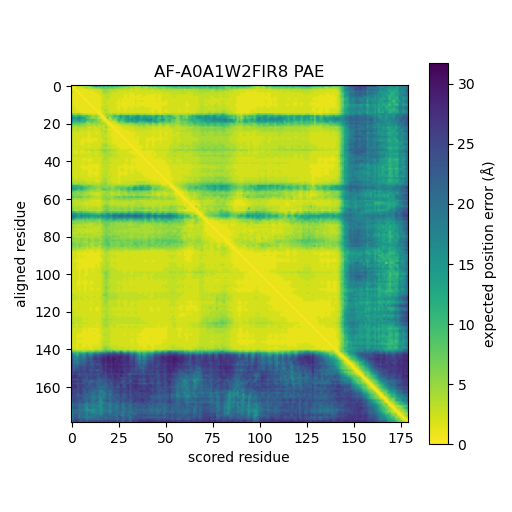. LEU A 1 146 ? 1.778 -18.056 -6.224 1.00 33.25 146 LEU A C 1
ATOM 1074 O O . LEU A 1 146 ? 1.902 -16.987 -5.630 1.00 33.25 146 LEU A O 1
ATOM 1078 N N . VAL A 1 147 ? 1.655 -19.226 -5.606 1.00 31.30 147 VAL A N 1
ATOM 1079 C CA . VAL A 1 147 ? 1.757 -19.475 -4.163 1.00 31.30 147 VAL A CA 1
ATOM 1080 C C . VAL A 1 147 ? 3.201 -19.242 -3.708 1.00 31.30 147 VAL A C 1
ATOM 1082 O O . VAL A 1 147 ? 4.126 -19.680 -4.395 1.00 31.30 147 VAL A O 1
ATOM 1085 N N . HIS A 1 148 ? 3.408 -18.6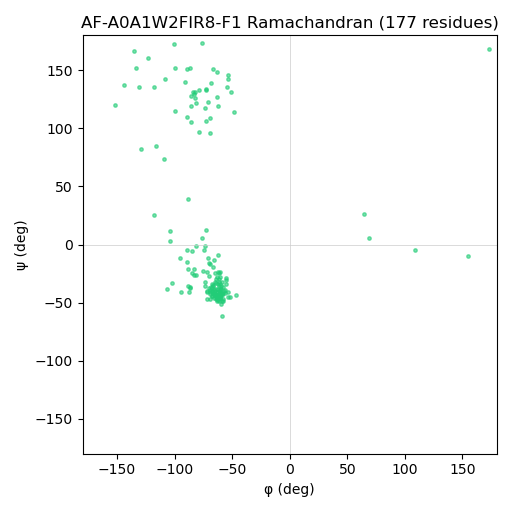11 -2.550 1.00 32.72 148 HIS A N 1
ATOM 1086 C CA . HIS A 1 148 ? 4.702 -18.653 -1.869 1.00 32.72 148 HIS A CA 1
ATOM 1087 C C . HIS A 1 148 ? 4.532 -19.012 -0.395 1.00 32.72 148 HIS A C 1
ATOM 1089 O O . HIS A 1 148 ? 3.618 -18.537 0.276 1.00 32.72 148 HIS A O 1
ATOM 1095 N N . GLU A 1 149 ? 5.399 -19.912 0.053 1.00 27.84 149 GLU A N 1
ATOM 1096 C CA . GLU A 1 149 ? 5.474 -20.451 1.403 1.00 27.84 149 GLU A CA 1
ATOM 1097 C C . GLU A 1 149 ? 6.270 -19.479 2.284 1.00 27.84 149 GLU A C 1
ATOM 1099 O O . GLU A 1 149 ? 7.348 -19.026 1.902 1.00 27.84 149 GLU A O 1
ATOM 1104 N N . ALA A 1 150 ? 5.709 -19.115 3.436 1.00 26.75 150 ALA A N 1
ATOM 1105 C CA . ALA A 1 150 ? 6.237 -18.065 4.303 1.00 26.75 150 ALA A CA 1
ATOM 1106 C C . ALA A 1 150 ? 7.526 -18.493 5.042 1.00 26.75 150 ALA A C 1
ATOM 1108 O O . ALA A 1 150 ? 7.538 -19.556 5.670 1.00 26.75 150 ALA A O 1
ATOM 1109 N N . PRO A 1 151 ? 8.589 -17.664 5.075 1.00 30.28 151 PRO A N 1
ATOM 1110 C CA . PRO A 1 151 ? 9.701 -17.834 6.004 1.00 30.28 151 PRO A CA 1
ATOM 1111 C C . PRO A 1 151 ? 9.463 -17.085 7.333 1.00 30.28 151 PRO A C 1
ATOM 1113 O O . PRO A 1 151 ? 8.780 -16.066 7.396 1.00 30.28 151 PRO A O 1
ATOM 1116 N N . ALA A 1 152 ? 10.049 -17.603 8.418 1.00 25.59 152 ALA A N 1
ATOM 1117 C CA . ALA A 1 152 ? 9.903 -17.101 9.789 1.00 25.59 152 ALA A CA 1
ATOM 1118 C C . ALA A 1 152 ? 10.442 -15.660 9.998 1.00 25.59 152 ALA A C 1
ATOM 1120 O O . ALA A 1 152 ? 11.447 -15.289 9.382 1.00 25.59 152 ALA A O 1
ATOM 1121 N N . PRO A 1 153 ? 9.853 -14.862 10.915 1.00 33.25 153 PRO A N 1
ATOM 1122 C CA . PRO A 1 153 ? 10.221 -13.460 11.090 1.00 33.25 153 PRO A CA 1
ATOM 1123 C C . PRO A 1 153 ? 11.587 -13.298 11.774 1.00 33.25 153 PRO A C 1
ATOM 1125 O O . PRO A 1 153 ? 11.870 -13.900 12.813 1.00 33.25 153 PRO A O 1
ATOM 1128 N N . ARG A 1 154 ? 12.425 -12.409 11.227 1.00 32.16 154 ARG A N 1
ATOM 1129 C CA . ARG A 1 154 ? 13.507 -11.754 11.975 1.00 32.16 154 ARG A CA 1
ATOM 1130 C C . ARG A 1 154 ? 13.032 -10.365 12.377 1.00 32.16 154 ARG A C 1
ATOM 1132 O O . ARG A 1 154 ? 12.828 -9.510 11.523 1.00 32.16 154 ARG A O 1
ATOM 1139 N N . LEU A 1 155 ? 12.900 -10.139 13.681 1.00 35.12 155 LEU A N 1
ATOM 1140 C CA . LEU A 1 155 ? 12.645 -8.819 14.251 1.00 35.12 155 LEU A CA 1
ATOM 1141 C C . LEU A 1 155 ? 13.895 -7.945 14.076 1.00 35.12 155 LEU A C 1
ATOM 1143 O O . LEU A 1 155 ? 14.834 -8.014 14.871 1.00 35.12 155 LEU A O 1
ATOM 1147 N N . ALA A 1 156 ? 13.924 -7.136 13.018 1.00 36.12 156 ALA A N 1
ATOM 1148 C CA . ALA A 1 156 ? 14.894 -6.061 12.877 1.00 36.12 156 ALA A CA 1
ATOM 1149 C C . ALA A 1 156 ? 14.416 -4.849 13.689 1.00 36.12 156 ALA A C 1
ATOM 1151 O O . ALA A 1 156 ? 13.320 -4.326 13.493 1.00 36.12 156 ALA A O 1
ATOM 1152 N N . ARG A 1 157 ? 15.242 -4.402 14.635 1.00 31.78 157 ARG A N 1
ATOM 1153 C CA . ARG A 1 157 ? 15.035 -3.146 15.357 1.00 31.78 157 ARG A CA 1
ATOM 1154 C C . ARG A 1 157 ? 15.352 -2.000 14.391 1.00 31.78 157 ARG A C 1
ATOM 1156 O O . ARG A 1 157 ? 16.519 -1.786 14.083 1.00 31.78 157 ARG A O 1
ATOM 1163 N N . PHE A 1 158 ? 14.335 -1.300 13.892 1.00 34.81 158 PHE A N 1
ATOM 1164 C CA . PHE A 1 158 ? 14.533 -0.170 12.980 1.00 34.81 158 PHE A CA 1
ATOM 1165 C C . PHE A 1 158 ? 14.782 1.131 13.744 1.00 34.81 158 PHE A C 1
ATOM 1167 O O . PHE A 1 158 ? 13.984 1.527 14.594 1.00 34.81 158 PHE A O 1
ATOM 1174 N N . GLU A 1 159 ? 15.861 1.826 13.389 1.00 28.36 159 GLU A N 1
ATOM 1175 C CA . GLU A 1 159 ? 15.989 3.260 13.643 1.00 28.36 159 GLU A CA 1
ATOM 1176 C C . GLU A 1 159 ? 15.281 4.012 12.509 1.00 28.36 159 GLU A C 1
ATOM 1178 O O . GLU A 1 159 ? 15.460 3.674 11.339 1.00 28.36 159 GLU A O 1
ATOM 1183 N N . ARG A 1 160 ? 14.426 4.992 12.844 1.00 29.69 160 ARG A N 1
ATOM 1184 C CA . ARG A 1 160 ? 13.677 5.781 11.851 1.00 29.69 160 ARG A CA 1
ATOM 1185 C C . ARG A 1 160 ? 14.657 6.560 10.960 1.00 29.69 160 ARG A C 1
ATOM 1187 O O . ARG A 1 160 ? 15.341 7.438 11.485 1.00 29.69 160 ARG A O 1
ATOM 1194 N N . PRO A 1 161 ? 14.683 6.339 9.634 1.00 33.31 161 PRO A N 1
ATOM 1195 C CA . PRO A 1 161 ? 15.230 7.332 8.717 1.00 33.31 161 PRO A CA 1
ATOM 1196 C C . PRO A 1 161 ? 14.321 8.570 8.745 1.00 33.31 161 PRO A C 1
ATOM 1198 O O . PRO A 1 161 ? 13.129 8.435 8.991 1.00 33.31 161 PRO A O 1
ATOM 1201 N N . ASP A 1 162 ? 14.838 9.769 8.497 1.00 33.47 162 ASP A N 1
ATOM 1202 C CA . ASP A 1 162 ? 14.031 10.991 8.362 1.00 33.47 162 ASP A CA 1
ATOM 1203 C C . ASP A 1 162 ? 13.280 10.971 7.011 1.00 33.47 162 ASP A C 1
ATOM 1205 O O . ASP A 1 162 ? 13.915 10.900 5.958 1.00 33.47 162 ASP A O 1
ATOM 1209 N N . HIS A 1 163 ? 11.939 10.954 7.008 1.00 40.56 163 HIS A N 1
ATOM 1210 C CA . HIS A 1 163 ? 11.123 10.741 5.798 1.00 40.56 163 HIS A CA 1
ATOM 1211 C C . HIS A 1 163 ? 10.033 11.803 5.608 1.00 40.56 163 HIS A C 1
ATOM 1213 O O . HIS A 1 163 ? 8.849 11.580 5.847 1.00 40.56 163 HIS A O 1
ATOM 1219 N N . ARG A 1 164 ? 10.409 12.953 5.038 1.00 40.25 164 ARG A N 1
ATOM 1220 C CA . ARG A 1 164 ? 9.483 13.718 4.188 1.00 40.25 164 ARG A CA 1
ATOM 1221 C C . ARG A 1 164 ? 9.571 13.159 2.775 1.00 40.25 164 ARG A C 1
ATOM 1223 O O . ARG A 1 164 ? 10.549 13.430 2.089 1.00 40.25 164 ARG A O 1
ATOM 1230 N N . VAL A 1 165 ? 8.563 12.406 2.338 1.00 44.06 165 VAL A N 1
ATOM 1231 C CA . VAL A 1 165 ? 8.443 11.909 0.955 1.00 44.06 165 VAL A CA 1
ATOM 1232 C C . VAL A 1 165 ? 8.147 13.092 0.013 1.00 44.06 165 VAL A C 1
ATOM 1234 O O . VAL A 1 165 ? 7.045 13.642 0.059 1.00 44.06 165 VAL A O 1
ATOM 1237 N N . PRO A 1 166 ? 9.082 13.540 -0.848 1.00 37.69 166 PRO A N 1
ATOM 1238 C CA . PRO A 1 166 ? 8.810 14.591 -1.820 1.00 37.69 166 PRO A CA 1
ATOM 1239 C C . PRO A 1 166 ? 8.288 13.925 -3.100 1.00 37.69 166 PRO A C 1
ATOM 1241 O O . PRO A 1 166 ? 9.070 13.266 -3.793 1.00 37.69 166 PRO A O 1
ATOM 1244 N N . GLY A 1 167 ? 6.998 14.087 -3.424 1.00 41.06 167 GLY A N 1
ATOM 1245 C CA . GLY A 1 167 ? 6.473 13.657 -4.733 1.00 41.06 167 GLY A CA 1
ATOM 1246 C C . GLY A 1 167 ? 4.981 13.319 -4.869 1.00 41.06 167 GLY A C 1
ATOM 1247 O O . GLY A 1 167 ? 4.519 13.201 -5.995 1.00 41.06 167 GLY A O 1
ATOM 1248 N N . LEU A 1 168 ? 4.207 13.230 -3.786 1.00 47.09 168 LEU A N 1
ATOM 1249 C CA . LEU A 1 168 ? 2.843 12.650 -3.772 1.00 47.09 168 LEU A CA 1
ATOM 1250 C C . LEU A 1 168 ? 1.703 13.472 -4.424 1.00 47.09 168 LEU A C 1
ATOM 1252 O O . LEU A 1 168 ? 0.525 13.205 -4.210 1.00 47.09 168 LEU A O 1
ATOM 1256 N N . GLY A 1 169 ? 2.015 14.521 -5.188 1.00 42.16 169 GLY A N 1
ATOM 1257 C CA . GLY A 1 169 ? 1.017 15.508 -5.624 1.00 42.16 169 GLY A CA 1
ATOM 1258 C C . GLY A 1 169 ? 0.400 15.303 -7.011 1.00 42.16 169 GLY A C 1
ATOM 1259 O O . GLY A 1 169 ? -0.552 16.008 -7.344 1.00 42.16 169 GLY A O 1
ATOM 1260 N N . SER A 1 170 ? 0.938 14.416 -7.856 1.00 48.34 170 SER A N 1
ATOM 1261 C CA . SER A 1 170 ? 0.662 14.496 -9.303 1.00 48.34 170 SER A CA 1
ATOM 1262 C C . SER A 1 170 ? -0.585 13.729 -9.764 1.00 48.34 170 SER A C 1
ATOM 1264 O O . SER A 1 170 ? -1.323 14.237 -10.608 1.00 48.34 170 SER A O 1
ATOM 1266 N N . VAL A 1 171 ? -0.896 12.572 -9.167 1.00 44.59 171 VAL A N 1
ATOM 1267 C CA . VAL A 1 171 ? -2.058 11.755 -9.573 1.00 44.59 171 VAL A CA 1
ATOM 1268 C C . VAL A 1 171 ? -3.346 12.201 -8.864 1.00 44.59 171 VAL A C 1
ATOM 1270 O O . VAL A 1 171 ? -4.410 12.279 -9.487 1.00 44.59 171 VAL A O 1
ATOM 1273 N N . LEU A 1 172 ? -3.254 12.602 -7.589 1.00 45.41 172 LEU A N 1
ATOM 1274 C CA . LEU A 1 172 ? -4.396 13.078 -6.789 1.00 45.41 172 LEU A CA 1
ATOM 1275 C C . LEU A 1 172 ? -5.067 14.327 -7.379 1.00 45.41 172 LEU A C 1
ATOM 1277 O O . LEU A 1 172 ? -6.289 14.473 -7.317 1.00 45.41 172 LEU A O 1
ATOM 1281 N N . ALA A 1 173 ? -4.283 15.208 -8.004 1.00 41.84 173 ALA A N 1
ATOM 1282 C CA . ALA A 1 173 ? -4.791 16.432 -8.612 1.00 41.84 173 ALA A CA 1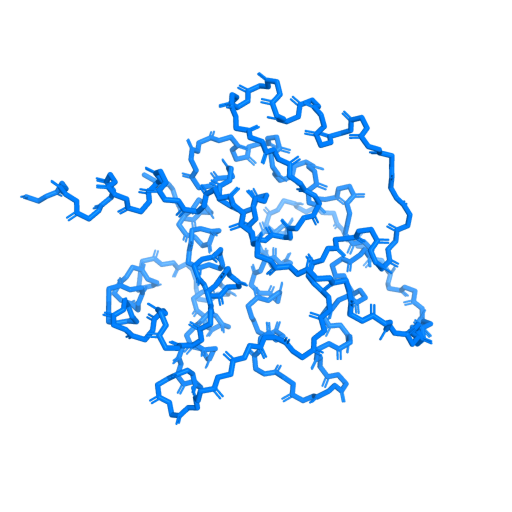
ATOM 1283 C C . ALA A 1 173 ? -5.608 16.192 -9.895 1.00 41.84 173 ALA A C 1
ATOM 1285 O O . ALA A 1 173 ? -6.426 17.045 -10.240 1.00 41.84 173 ALA A O 1
ATOM 1286 N N . GLY A 1 174 ? -5.388 15.070 -10.591 1.00 39.09 174 GLY A N 1
ATOM 1287 C CA . GLY A 1 174 ? -6.059 14.738 -11.851 1.00 39.09 174 GLY A CA 1
ATOM 1288 C C . GLY A 1 174 ? -7.393 14.015 -11.660 1.00 39.09 174 GLY A C 1
ATOM 1289 O O . GLY A 1 174 ? -8.372 14.347 -12.323 1.00 39.09 174 GLY A O 1
ATOM 1290 N N . VAL A 1 175 ? -7.465 13.074 -10.713 1.00 43.94 175 VAL A N 1
ATOM 1291 C CA . VAL A 1 175 ? -8.663 12.238 -10.497 1.00 43.94 175 VAL A CA 1
ATOM 1292 C C . VAL A 1 175 ? -9.806 13.014 -9.827 1.00 43.94 175 VAL A C 1
ATOM 1294 O O . VAL A 1 175 ? -10.970 12.784 -10.140 1.00 43.94 175 VAL A O 1
ATOM 1297 N N . LEU A 1 176 ? -9.501 13.988 -8.962 1.00 39.91 176 LEU A N 1
ATOM 1298 C CA . LEU A 1 176 ? -10.519 14.799 -8.272 1.00 39.91 176 LEU A CA 1
ATOM 1299 C C . LEU A 1 176 ? -11.016 16.012 -9.078 1.00 39.91 176 LEU A C 1
ATOM 1301 O O . LEU A 1 176 ? -11.943 16.689 -8.642 1.00 39.91 176 LEU A O 1
ATOM 1305 N N . ARG A 1 177 ? -10.421 16.299 -10.243 1.00 36.53 177 ARG A N 1
ATOM 1306 C CA . ARG A 1 177 ? -10.786 17.447 -11.096 1.00 36.53 177 ARG A CA 1
ATOM 1307 C C . ARG A 1 177 ? -11.601 17.077 -12.340 1.00 36.53 177 ARG A C 1
ATOM 1309 O O . ARG A 1 177 ? -11.914 17.959 -13.131 1.00 36.53 177 ARG A O 1
ATOM 1316 N N . GLY A 1 178 ? -11.944 15.800 -12.508 1.00 38.84 178 GLY A N 1
ATOM 1317 C CA . GLY A 1 178 ? -12.756 15.297 -13.617 1.00 38.84 178 GLY A CA 1
ATOM 1318 C C . GLY A 1 178 ? -14.155 14.871 -13.173 1.00 38.84 178 GLY A C 1
ATOM 1319 O O . GLY A 1 178 ? -14.428 13.675 -13.094 1.00 38.84 178 GLY A O 1
ATOM 1320 N N . ARG A 1 179 ? -15.029 15.837 -12.883 1.00 36.41 179 ARG A N 1
ATOM 1321 C CA . ARG A 1 179 ? -16.489 15.680 -12.934 1.00 36.41 179 ARG A CA 1
ATOM 1322 C C . ARG A 1 179 ? -17.102 16.914 -13.568 1.00 36.41 179 ARG A C 1
ATOM 1324 O O . ARG A 1 179 ? -16.677 18.022 -13.177 1.00 36.41 179 ARG A O 1
#

Nearest PDB structures (foldseek):
  8jzc-assembly1_A  TM=8.012E-01  e=7.034E-05  Geobacillus stearothermophilus ATCC 7953
  8jzd-assembly2_C  TM=7.962E-01  e=2.893E-02  Escherichia coli K-12
  8qai-assembly2_B  TM=2.622E-01  e=9.318E+00  synthetic construct

Radius of gyration: 15.25 Å; Cα contacts (8 Å, |Δi|>4): 208; chains: 1; bounding box: 36×38×34 Å

Foldseek 3Di:
DDQLLLLLLLLLLLQVDFLVVCLVVLVVNLVSLVPHDCQSSVLSVQSSVVSPPDTGHQPDAQQLCVQPNDDCVLQVVLCVVQVANGGSRSSSLSNSCNVPVVVSSLVVCVVSVLSLLQSLVVCVVVVHSSSSSSSSVNVSSCVVDDDDDHDDYDDDDDDDDDDPDPDPPDPVVPVVPDD

Secondary structure (DSSP, 8-state):
--HHHHHHHHHHHHHHS-HHHHGGGHHHHHHHHTTS-HHHHHHHHHHHHHHTT-----SS--BHHHHS---THHHHHHHHHHSS---SBHHHHHHHHHTT-HHHHHHHHHTTHHHHHHHHHHHHHTT-TTHHHHHHHHHHHHTS----PPPPP----PPPPP-----TTTTHHHHTT--